Protein AF-0000000084973517 (afdb_homodimer)

Radius of gyration: 19.26 Å; Cα contacts (8 Å, |Δi|>4): 643; chains: 2; bounding box: 40×65×41 Å

Structure (mmCIF, N/CA/C/O backbone):
data_AF-0000000084973517-model_v1
#
loop_
_entity.id
_entity.type
_entity.pdbx_description
1 polymer 'PhnB-like domain-containing protein'
#
loop_
_atom_site.group_PDB
_atom_site.id
_atom_site.type_symbol
_atom_site.label_atom_id
_atom_site.label_alt_id
_atom_site.label_comp_id
_atom_site.label_asym_id
_atom_site.label_entity_id
_atom_site.label_seq_id
_atom_site.pdbx_PDB_ins_code
_atom_site.Cartn_x
_atom_site.Cartn_y
_atom_site.Cartn_z
_atom_site.occupancy
_atom_site.B_iso_or_equiv
_atom_site.auth_seq_id
_atom_site.auth_comp_id
_atom_site.auth_asym_id
_atom_site.auth_atom_id
_atom_site.pdbx_PDB_model_num
ATOM 1 N N . MET A 1 1 ? 6.074 1.306 -19.344 1 74.81 1 MET A N 1
ATOM 2 C CA . MET A 1 1 ? 6.242 1.526 -17.922 1 74.81 1 MET A CA 1
ATOM 3 C C . MET A 1 1 ? 5.152 0.817 -17.125 1 74.81 1 MET A C 1
ATOM 5 O O . MET A 1 1 ? 4.082 0.52 -17.656 1 74.81 1 MET A O 1
ATOM 9 N N . GLY A 1 2 ? 5.562 0.246 -15.883 1 88.5 2 GLY A N 1
ATOM 10 C CA . GLY A 1 2 ? 4.746 -0.709 -15.156 1 88.5 2 GLY A CA 1
ATOM 11 C C . GLY A 1 2 ? 3.686 -0.051 -14.289 1 88.5 2 GLY A C 1
ATOM 12 O O . GLY A 1 2 ? 3.543 1.174 -14.297 1 88.5 2 GLY A O 1
ATOM 13 N N . ASN A 1 3 ? 2.773 -0.764 -13.836 1 91.12 3 ASN A N 1
ATOM 14 C CA . ASN A 1 3 ? 1.715 -0.363 -12.914 1 91.12 3 ASN A CA 1
ATOM 15 C C . ASN A 1 3 ? 1.995 -0.843 -11.492 1 91.12 3 ASN A C 1
ATOM 17 O O . ASN A 1 3 ? 2.535 -1.933 -11.297 1 91.12 3 ASN A O 1
ATOM 21 N N . MET A 1 4 ? 1.607 0.058 -10.578 1 94.5 4 MET A N 1
ATOM 22 C CA . MET A 1 4 ? 1.814 -0.244 -9.164 1 94.5 4 MET A CA 1
ATOM 23 C C . MET A 1 4 ? 0.489 -0.251 -8.406 1 94.5 4 MET A C 1
ATOM 25 O O . MET A 1 4 ? -0.341 0.641 -8.594 1 94.5 4 MET A O 1
ATOM 29 N N . TYR A 1 5 ? 0.319 -1.248 -7.57 1 94.94 5 TYR A N 1
ATOM 30 C CA . TYR A 1 5 ? -0.911 -1.307 -6.789 1 94.94 5 TYR A CA 1
ATOM 31 C C . TYR A 1 5 ? -0.71 -2.119 -5.516 1 94.94 5 TYR A C 1
ATOM 33 O O . TYR A 1 5 ? 0.205 -2.941 -5.434 1 94.94 5 TYR A O 1
ATOM 41 N N . PRO A 1 6 ? -1.498 -1.866 -4.535 1 97.5 6 PRO A N 1
ATOM 42 C CA . PRO A 1 6 ? -1.353 -2.607 -3.277 1 97.5 6 PRO A CA 1
ATOM 43 C C . PRO A 1 6 ? -1.859 -4.043 -3.379 1 97.5 6 PRO A C 1
ATOM 45 O O . PRO A 1 6 ? -2.82 -4.312 -4.102 1 97.5 6 PRO A O 1
ATOM 48 N N . TYR A 1 7 ? -1.199 -4.852 -2.676 1 97.75 7 TYR A N 1
ATOM 49 C CA . TYR A 1 7 ? -1.594 -6.242 -2.49 1 97.75 7 TYR A CA 1
ATOM 50 C C . TYR A 1 7 ? -1.859 -6.539 -1.019 1 97.75 7 TYR A C 1
ATOM 52 O O . TYR A 1 7 ? -0.948 -6.473 -0.191 1 97.75 7 TYR A O 1
ATOM 60 N N . PHE A 1 8 ? -3.107 -6.887 -0.742 1 97.94 8 PHE A N 1
ATOM 61 C CA . PHE A 1 8 ? -3.525 -7.129 0.634 1 97.94 8 PHE A CA 1
ATOM 62 C C . PHE A 1 8 ? -3.562 -8.617 0.935 1 97.94 8 PHE A C 1
ATOM 64 O O . PHE A 1 8 ? -4.133 -9.398 0.168 1 97.94 8 PHE A O 1
ATOM 71 N N . VAL A 1 9 ? -2.973 -8.977 2.008 1 96.44 9 VAL A N 1
ATOM 72 C CA . VAL A 1 9 ? -3.098 -10.352 2.494 1 96.44 9 VAL A CA 1
ATOM 73 C C . VAL A 1 9 ? -3.918 -10.367 3.781 1 96.44 9 VAL A C 1
ATOM 75 O O . VAL A 1 9 ? -3.578 -9.688 4.75 1 96.44 9 VAL A O 1
ATOM 78 N N . LEU A 1 10 ? -4.973 -11.086 3.756 1 94.88 10 LEU A N 1
ATOM 79 C CA . LEU A 1 10 ? -5.855 -11.18 4.914 1 94.88 10 LEU A CA 1
ATOM 80 C C . LEU A 1 10 ? -5.902 -12.602 5.449 1 94.88 10 LEU A C 1
ATOM 82 O O . LEU A 1 10 ? -5.363 -13.523 4.832 1 94.88 10 LEU A O 1
ATOM 86 N N . ASN A 1 11 ? -6.43 -12.75 6.637 1 91.38 11 ASN A N 1
ATOM 87 C CA . ASN A 1 11 ? -6.539 -14.047 7.297 1 91.38 11 ASN A CA 1
ATOM 88 C C . ASN A 1 11 ? -7.953 -14.602 7.203 1 91.38 11 ASN A C 1
ATOM 90 O O . ASN A 1 11 ? -8.641 -14.734 8.219 1 91.38 11 ASN A O 1
ATOM 94 N N . GLY A 1 12 ? -8.359 -14.938 5.934 1 91.5 12 GLY A N 1
ATOM 95 C CA . GLY A 1 12 ? -9.641 -15.586 5.727 1 91.5 12 GLY A CA 1
ATOM 96 C C . GLY A 1 12 ? -10.781 -14.609 5.504 1 91.5 12 GLY A C 1
ATOM 97 O O . GLY A 1 12 ? -11.938 -15.016 5.371 1 91.5 12 GLY A O 1
ATOM 98 N N . ARG A 1 13 ? -10.531 -13.336 5.422 1 93.94 13 ARG A N 1
ATOM 99 C CA . ARG A 1 13 ? -11.586 -12.336 5.281 1 93.94 13 ARG A CA 1
ATOM 100 C C . ARG A 1 13 ? -11.406 -11.531 3.998 1 93.94 13 ARG A C 1
ATOM 102 O O . ARG A 1 13 ? -11.93 -10.414 3.881 1 93.94 13 ARG A O 1
ATOM 109 N N . ALA A 1 14 ? -10.609 -12.023 3.055 1 97.12 14 ALA A N 1
ATOM 110 C CA . ALA A 1 14 ? -10.32 -11.289 1.823 1 97.12 14 ALA A CA 1
ATOM 111 C C . ALA A 1 14 ? -11.602 -11.031 1.028 1 97.12 14 ALA A C 1
ATOM 113 O O . ALA A 1 14 ? -11.781 -9.945 0.472 1 97.12 14 ALA A O 1
ATOM 114 N N . LYS A 1 15 ? -12.445 -11.992 0.967 1 96.75 15 LYS A N 1
ATOM 115 C CA . LYS A 1 15 ? -13.695 -11.82 0.233 1 96.75 15 LYS A CA 1
ATOM 116 C C . LYS A 1 15 ? -14.516 -10.672 0.811 1 96.75 15 LYS A C 1
ATOM 118 O O . LYS A 1 15 ? -15.055 -9.852 0.066 1 96.75 15 LYS A O 1
ATOM 123 N N . GLU A 1 16 ? -14.656 -10.648 2.104 1 97.44 16 GLU A N 1
ATOM 124 C CA . GLU A 1 16 ? -15.367 -9.578 2.783 1 97.44 16 GLU A CA 1
ATOM 125 C C . GLU A 1 16 ? -14.75 -8.219 2.463 1 97.44 16 GLU A C 1
ATOM 127 O O . GLU 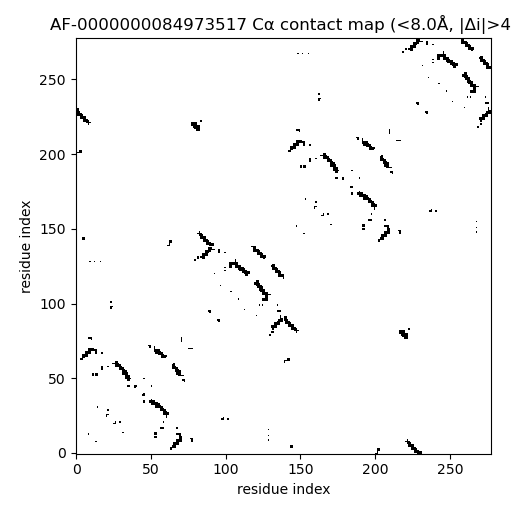A 1 16 ? -15.469 -7.25 2.193 1 97.44 16 GLU A O 1
ATOM 132 N N . ALA A 1 17 ? -13.469 -8.141 2.473 1 98.06 17 ALA A N 1
ATOM 133 C CA . ALA A 1 17 ? -12.758 -6.898 2.176 1 98.06 17 ALA A CA 1
ATOM 134 C C . ALA A 1 17 ? -13.016 -6.449 0.738 1 98.06 17 ALA A C 1
ATOM 136 O O . ALA A 1 17 ? -13.289 -5.273 0.487 1 98.06 17 ALA A O 1
ATOM 137 N N . VAL A 1 18 ? -12.914 -7.383 -0.157 1 98.31 18 VAL A N 1
ATOM 138 C CA . VAL A 1 18 ? -13.109 -7.098 -1.574 1 98.31 18 VAL A CA 1
ATOM 139 C C . VAL A 1 18 ? -14.492 -6.488 -1.789 1 98.31 18 VAL A C 1
ATOM 141 O O . VAL A 1 18 ? -14.641 -5.484 -2.492 1 98.31 18 VAL A O 1
ATOM 144 N N . VAL A 1 19 ? -15.461 -7.051 -1.176 1 97.75 19 VAL A N 1
ATOM 145 C CA . VAL A 1 19 ? -16.828 -6.578 -1.331 1 97.75 19 VAL A CA 1
ATOM 146 C C . VAL A 1 19 ? -16.953 -5.152 -0.793 1 97.75 19 VAL A C 1
ATOM 148 O O . VAL A 1 19 ? -17.5 -4.273 -1.467 1 97.75 19 VAL A O 1
ATOM 151 N N . LEU A 1 20 ? -16.438 -4.973 0.319 1 98.38 20 LEU A N 1
ATOM 152 C CA . LEU A 1 20 ? -16.5 -3.65 0.934 1 98.38 20 LEU A CA 1
ATOM 153 C C . LEU A 1 20 ? -15.789 -2.611 0.079 1 98.38 20 LEU A C 1
ATOM 155 O O . LEU A 1 20 ? -16.344 -1.554 -0.22 1 98.38 20 LEU A O 1
ATOM 159 N N . TYR A 1 21 ? -14.539 -2.893 -0.291 1 98.31 21 TYR A N 1
ATOM 160 C CA . TYR A 1 21 ? -13.742 -1.921 -1.03 1 98.31 21 TYR A CA 1
ATOM 161 C C . TYR A 1 21 ? -14.336 -1.663 -2.408 1 98.31 21 TYR A C 1
ATOM 163 O O . TYR A 1 21 ? -14.297 -0.537 -2.91 1 98.31 21 TYR A O 1
ATOM 171 N N . ALA A 1 22 ? -14.867 -2.695 -3.025 1 98.06 22 ALA A N 1
ATOM 172 C CA . ALA A 1 22 ? -15.5 -2.523 -4.332 1 98.06 22 ALA A CA 1
ATOM 173 C C . ALA A 1 22 ? -16.641 -1.522 -4.254 1 98.06 22 ALA A C 1
ATOM 175 O O . ALA A 1 22 ? -16.812 -0.697 -5.156 1 98.06 22 ALA A O 1
ATOM 176 N N . GLU A 1 23 ? -17.375 -1.641 -3.236 1 97.56 23 GLU A N 1
ATOM 177 C CA . GLU A 1 23 ? -18.484 -0.724 -3.033 1 97.56 23 GLU A CA 1
ATOM 178 C C . GLU A 1 23 ? -18 0.688 -2.73 1 97.56 23 GLU A C 1
ATOM 180 O O . GLU A 1 23 ? -18.453 1.655 -3.346 1 97.56 23 GLU A O 1
ATOM 185 N N . LEU A 1 24 ? -17.109 0.813 -1.84 1 97.75 24 LEU A N 1
ATOM 186 C CA . LEU A 1 24 ? -16.672 2.117 -1.356 1 97.75 24 LEU A CA 1
ATOM 187 C C . LEU A 1 24 ? -15.938 2.883 -2.449 1 97.75 24 LEU A C 1
ATOM 189 O O . LEU A 1 24 ? -16.078 4.105 -2.559 1 97.75 24 LEU A O 1
ATOM 193 N N . PHE A 1 25 ? -15.156 2.18 -3.232 1 97.19 25 PHE A N 1
ATOM 194 C CA . PHE A 1 25 ? -14.281 2.867 -4.176 1 97.19 25 PHE A CA 1
ATOM 195 C C . PHE A 1 25 ? -14.82 2.746 -5.598 1 97.19 25 PHE A C 1
ATOM 197 O O . PHE A 1 25 ? -14.086 2.988 -6.562 1 97.19 25 PHE A O 1
ATOM 204 N N . ASN A 1 26 ? -16.062 2.352 -5.684 1 95.12 26 ASN A N 1
ATOM 205 C CA . ASN A 1 26 ? -16.781 2.303 -6.957 1 95.12 26 ASN A CA 1
ATOM 206 C C . ASN A 1 26 ? -16 1.494 -7.996 1 95.12 26 ASN A C 1
ATOM 208 O O . ASN A 1 26 ? -15.672 2.006 -9.07 1 95.12 26 ASN A O 1
ATOM 212 N N . ALA A 1 27 ? -15.867 0.229 -7.734 1 96.56 27 ALA A N 1
ATOM 213 C CA . ALA A 1 27 ? -15.117 -0.697 -8.578 1 96.56 27 ALA A CA 1
ATOM 214 C C . ALA A 1 27 ? -15.742 -0.808 -9.961 1 96.56 27 ALA A C 1
ATOM 216 O O . ALA A 1 27 ? -16.969 -0.84 -10.094 1 96.56 27 ALA A O 1
ATOM 217 N N . LYS A 1 28 ? -14.898 -0.892 -10.984 1 97.19 28 LYS A N 1
ATOM 218 C CA . LYS A 1 28 ? -15.352 -1.152 -12.344 1 97.19 28 LYS A CA 1
ATOM 219 C C . LYS A 1 28 ? -15.602 -2.643 -12.57 1 97.19 28 LYS A C 1
ATOM 221 O O . LYS A 1 28 ? -16.5 -3.023 -13.32 1 97.19 28 LYS A O 1
ATOM 226 N N . SER A 1 29 ? -14.758 -3.389 -11.977 1 97.81 29 SER A N 1
ATOM 227 C CA . SER A 1 29 ? -14.875 -4.84 -12.055 1 97.81 29 SER A CA 1
ATOM 228 C C . SER A 1 29 ? -14.172 -5.516 -10.891 1 97.81 29 SER A C 1
ATOM 230 O O . SER A 1 29 ? -13.297 -4.922 -10.258 1 97.81 29 SER A O 1
ATOM 232 N N . VAL A 1 30 ? -14.617 -6.727 -10.586 1 98.06 30 VAL A N 1
ATOM 233 C CA . VAL A 1 30 ? -14.047 -7.539 -9.516 1 98.06 30 VAL A CA 1
ATOM 234 C C . VAL A 1 30 ? -13.859 -8.977 -10 1 98.06 30 VAL A C 1
ATOM 236 O O . VAL A 1 30 ? -14.742 -9.539 -10.648 1 98.06 30 VAL A O 1
ATOM 239 N N . THR A 1 31 ? -12.719 -9.508 -9.742 1 97.38 31 THR A N 1
ATOM 240 C CA . THR A 1 31 ? -12.453 -10.922 -9.984 1 97.38 31 THR A CA 1
ATOM 241 C C . THR A 1 31 ? -11.938 -11.602 -8.719 1 97.38 31 THR A C 1
ATOM 243 O O . THR A 1 31 ? -11.07 -11.055 -8.023 1 97.38 31 THR A O 1
ATOM 246 N N . ILE A 1 32 ? -12.469 -12.781 -8.445 1 96.62 32 ILE A N 1
ATOM 247 C CA . ILE A 1 32 ? -12.055 -13.539 -7.273 1 96.62 32 ILE A CA 1
ATOM 248 C C . ILE A 1 32 ? -11.773 -14.992 -7.668 1 96.62 32 ILE A C 1
ATOM 250 O O . ILE A 1 32 ? -12.594 -15.625 -8.336 1 96.62 32 ILE A O 1
ATOM 254 N N . SER A 1 33 ? -10.68 -15.461 -7.27 1 95.19 33 SER A N 1
ATOM 255 C CA . SER A 1 33 ? -10.32 -16.859 -7.398 1 95.19 33 SER A CA 1
ATOM 256 C C . SER A 1 33 ? -10.047 -17.5 -6.035 1 95.19 33 SER A C 1
ATOM 258 O O . SER A 1 33 ? -9.297 -16.938 -5.23 1 95.19 33 SER A O 1
ATOM 260 N N . THR A 1 34 ? -10.641 -18.641 -5.836 1 94.75 34 THR A N 1
ATOM 261 C CA . THR A 1 34 ? -10.453 -19.344 -4.566 1 94.75 34 THR A CA 1
ATOM 262 C C . THR A 1 34 ? -9.57 -20.578 -4.75 1 94.75 34 THR A C 1
ATOM 264 O O . THR A 1 34 ? -9.359 -21.031 -5.875 1 94.75 34 THR A O 1
ATOM 267 N N . PHE A 1 35 ? -9.102 -21.062 -3.639 1 90.56 35 PHE A N 1
ATOM 268 C CA . PHE A 1 35 ? -8.258 -22.25 -3.672 1 90.56 35 PHE A CA 1
ATOM 269 C C . PHE A 1 35 ? -9.047 -23.453 -4.164 1 90.56 35 PHE A C 1
ATOM 271 O O . PHE A 1 35 ? -8.484 -24.359 -4.793 1 90.56 35 PHE A O 1
ATOM 278 N N . GLY A 1 36 ? -10.25 -23.484 -3.838 1 88.44 36 GLY A N 1
ATOM 279 C CA . GLY A 1 36 ? -11.102 -24.594 -4.246 1 88.44 36 GLY A CA 1
ATOM 280 C C . GLY A 1 36 ? -11.297 -24.672 -5.746 1 88.44 36 GLY A C 1
ATOM 281 O O . GLY A 1 36 ? -11.703 -25.719 -6.273 1 88.44 36 GLY A O 1
ATOM 282 N N . GLU A 1 37 ? -11.062 -23.562 -6.406 1 89 37 GLU A N 1
ATOM 283 C CA . GLU A 1 37 ? -11.242 -23.5 -7.855 1 89 37 GLU A CA 1
ATOM 284 C C . GLU A 1 37 ? -10.016 -24.031 -8.586 1 89 37 GLU A C 1
ATOM 286 O O . GLU A 1 37 ? -10.039 -24.219 -9.805 1 89 37 GLU A O 1
ATOM 291 N N . LEU A 1 38 ? -8.914 -24.219 -7.867 1 80 38 LEU A N 1
ATOM 292 C CA . LEU A 1 38 ? -7.723 -24.828 -8.461 1 80 38 LEU A CA 1
ATOM 293 C C . LEU A 1 38 ? -7.973 -26.281 -8.82 1 80 38 LEU A C 1
ATOM 295 O O . LEU A 1 38 ? -8.758 -26.969 -8.164 1 80 38 LEU A O 1
ATOM 299 N N . PRO A 1 39 ? -7.371 -26.625 -10 1 79 39 PRO A N 1
ATOM 300 C CA . PRO A 1 39 ? -7.504 -28.047 -10.328 1 79 39 PRO A CA 1
ATOM 301 C C . PRO A 1 39 ? -7.016 -28.969 -9.203 1 79 39 PRO A C 1
ATOM 303 O O . PRO A 1 39 ? -5.977 -28.703 -8.594 1 79 39 PRO A O 1
ATOM 306 N N . PRO A 1 40 ? -7.973 -29.906 -8.922 1 75.25 40 PRO A N 1
ATOM 307 C CA . PRO A 1 40 ? -7.598 -30.797 -7.828 1 75.25 40 PRO A CA 1
ATOM 308 C C . PRO A 1 40 ? -6.301 -31.562 -8.109 1 75.25 40 PRO A C 1
ATOM 310 O O . PRO A 1 40 ? -6.031 -31.922 -9.258 1 75.25 40 PRO A O 1
ATOM 313 N N . ASN A 1 41 ? -5.375 -31.359 -7.195 1 75.75 41 ASN A N 1
ATOM 314 C CA . ASN A 1 41 ? -4.18 -32.219 -7.199 1 75.75 41 ASN A CA 1
ATOM 315 C C . ASN A 1 41 ? -4.27 -33.312 -6.156 1 75.75 41 ASN A C 1
ATOM 317 O O . ASN A 1 41 ? -4.25 -33.031 -4.957 1 75.75 41 ASN A O 1
ATOM 321 N N . PRO A 1 42 ? -4.43 -34.562 -6.637 1 78.62 42 PRO A N 1
ATOM 322 C CA . PRO A 1 42 ? -4.582 -35.688 -5.699 1 78.62 42 PRO A CA 1
ATOM 323 C C . PRO A 1 42 ? -3.461 -35.75 -4.664 1 78.62 42 PRO A C 1
ATOM 325 O O . PRO A 1 42 ? -3.68 -36.188 -3.537 1 78.62 42 PRO A O 1
ATOM 328 N N . GLU A 1 43 ? -2.328 -35.281 -5.02 1 79.69 43 GLU A N 1
ATOM 329 C CA . GLU A 1 43 ? -1.188 -35.344 -4.109 1 79.69 43 GLU A CA 1
ATOM 330 C C . GLU A 1 43 ? -1.251 -34.25 -3.064 1 79.69 43 GLU A C 1
ATOM 332 O O . GLU A 1 43 ? -0.652 -34.344 -1.993 1 79.69 43 GLU A O 1
ATOM 337 N N . HIS A 1 44 ? -1.958 -33.25 -3.406 1 77.19 44 HIS A N 1
ATOM 338 C CA . HIS A 1 44 ? -2.084 -32.125 -2.484 1 77.19 44 HIS A CA 1
ATOM 339 C C . HIS A 1 44 ? -3.531 -31.656 -2.381 1 77.19 44 HIS A C 1
ATOM 341 O O . HIS A 1 44 ? -3.877 -30.594 -2.883 1 77.19 44 HIS A O 1
ATOM 347 N N . PRO A 1 45 ? -4.242 -32.531 -1.622 1 81.31 45 PRO A N 1
ATOM 348 C CA . PRO A 1 45 ? -5.648 -32.125 -1.5 1 81.31 45 PRO A CA 1
ATOM 349 C C . PRO A 1 45 ? -5.84 -30.844 -0.705 1 81.31 45 PRO A C 1
ATOM 351 O O . PRO A 1 45 ? -5.113 -30.594 0.261 1 81.31 45 PRO A O 1
ATOM 354 N N . ILE A 1 46 ? -6.625 -29.984 -1.24 1 83.44 46 ILE A N 1
ATOM 355 C CA . ILE A 1 46 ? -6.957 -28.75 -0.549 1 83.44 46 ILE A CA 1
ATOM 356 C C . ILE A 1 46 ? -7.941 -29.047 0.584 1 83.44 46 ILE A C 1
ATOM 358 O O . ILE A 1 46 ? -9.023 -29.578 0.354 1 83.44 46 ILE A O 1
ATOM 362 N N . PRO A 1 47 ? -7.535 -28.75 1.712 1 85.94 47 PRO A N 1
ATOM 363 C CA . PRO A 1 47 ? -8.461 -28.938 2.834 1 85.94 47 PRO A CA 1
ATOM 364 C C . PRO A 1 47 ? -9.773 -28.188 2.652 1 85.94 47 PRO A C 1
ATOM 366 O O . PRO A 1 47 ? -9.789 -27.094 2.098 1 85.94 47 PRO A O 1
ATOM 369 N N . PRO A 1 48 ? -10.852 -28.844 3.113 1 84.44 48 PRO A N 1
ATOM 370 C CA . PRO A 1 48 ? -12.172 -28.234 2.947 1 84.44 48 PRO A CA 1
ATOM 371 C C . PRO A 1 48 ? -12.227 -26.797 3.479 1 84.44 48 PRO A C 1
ATOM 373 O O . PRO A 1 48 ? -12.891 -25.953 2.887 1 84.44 48 PRO A O 1
ATOM 376 N N . GLU A 1 49 ? -11.562 -26.531 4.535 1 85.94 49 GLU A N 1
ATOM 377 C CA . GLU A 1 49 ? -11.602 -25.219 5.152 1 85.94 49 GLU A CA 1
ATOM 378 C C . GLU A 1 49 ? -10.875 -24.172 4.293 1 85.94 49 GLU A C 1
ATOM 380 O O . GLU A 1 49 ? -11.07 -22.969 4.469 1 85.94 49 GLU A O 1
ATOM 385 N N . ALA A 1 50 ? -10.102 -24.656 3.371 1 88.44 50 ALA A N 1
ATOM 386 C CA . ALA A 1 50 ? -9.289 -23.75 2.551 1 88.44 50 ALA A CA 1
ATOM 387 C C . ALA A 1 50 ? -9.969 -23.484 1.211 1 88.44 50 ALA A C 1
ATOM 389 O O . ALA A 1 50 ? -9.586 -22.547 0.498 1 88.44 50 ALA A O 1
ATOM 390 N N . LYS A 1 51 ? -10.922 -24.203 0.953 1 89.94 51 LYS A N 1
ATOM 391 C CA . LYS A 1 51 ? -11.508 -24.172 -0.382 1 89.94 51 LYS A CA 1
ATOM 392 C C . LYS A 1 51 ? -12.094 -22.797 -0.69 1 89.94 51 LYS A C 1
ATOM 394 O O . LYS A 1 51 ? -11.984 -22.312 -1.815 1 89.94 51 LYS A O 1
ATOM 399 N N . ASP A 1 52 ? -12.609 -22.156 0.35 1 92.56 52 ASP A N 1
ATOM 400 C CA . ASP A 1 52 ? -13.32 -20.906 0.117 1 92.56 52 ASP A CA 1
ATOM 401 C C . ASP A 1 52 ? -12.391 -19.703 0.31 1 92.56 52 ASP A C 1
ATOM 403 O O . ASP A 1 52 ? -12.789 -18.562 0.067 1 92.56 52 ASP A O 1
ATOM 407 N N . LEU A 1 53 ? -11.18 -20.031 0.702 1 94.25 53 LEU A N 1
ATOM 408 C CA . LEU A 1 53 ? -10.219 -18.953 0.896 1 94.25 53 LEU A CA 1
ATOM 409 C C . LEU A 1 53 ? -9.773 -18.375 -0.442 1 94.25 53 LEU A C 1
ATOM 411 O O . LEU A 1 53 ? -9.664 -19.094 -1.434 1 94.25 53 LEU A O 1
ATOM 415 N N . VAL A 1 54 ? -9.562 -17.078 -0.433 1 96.31 54 VAL A N 1
ATOM 416 C CA . VAL A 1 54 ? -9.203 -16.359 -1.648 1 96.31 54 VAL A CA 1
ATOM 417 C C . VAL A 1 54 ? -7.734 -16.625 -1.985 1 96.31 54 VAL A C 1
ATOM 419 O O . VAL A 1 54 ? -6.84 -16.281 -1.209 1 96.31 54 VAL A O 1
ATOM 422 N N . MET A 1 55 ? -7.527 -17.25 -3.104 1 94.25 55 MET A N 1
ATOM 423 C CA . MET A 1 55 ? -6.176 -17.406 -3.631 1 94.25 55 MET A CA 1
ATOM 424 C C . MET A 1 55 ? -5.656 -16.078 -4.195 1 94.25 55 MET A C 1
ATOM 426 O O . MET A 1 55 ? -4.527 -15.68 -3.904 1 94.25 55 MET A O 1
ATOM 430 N N . ASN A 1 56 ? -6.516 -15.445 -4.945 1 96.31 56 ASN A N 1
ATOM 431 C CA . ASN A 1 56 ? -6.242 -14.133 -5.52 1 96.31 56 ASN A CA 1
ATOM 432 C C . ASN A 1 56 ? -7.531 -13.391 -5.859 1 96.31 56 ASN A C 1
ATOM 434 O O . ASN A 1 56 ? -8.492 -13.992 -6.336 1 96.31 56 ASN A O 1
ATOM 438 N N . ALA A 1 57 ? -7.539 -12.148 -5.621 1 97.94 57 ALA A N 1
ATOM 439 C CA . ALA A 1 57 ? -8.648 -11.289 -6.02 1 97.94 57 ALA A CA 1
ATOM 440 C C . ALA A 1 57 ? -8.141 -9.938 -6.523 1 97.94 57 ALA A C 1
ATOM 442 O O . ALA A 1 57 ? -7.078 -9.469 -6.109 1 97.94 57 ALA A O 1
ATOM 443 N N . GLN A 1 58 ? -8.945 -9.391 -7.402 1 97.62 58 GLN A N 1
ATOM 444 C CA . GLN A 1 58 ? -8.562 -8.117 -8 1 97.62 58 GLN A CA 1
ATOM 445 C C . GLN A 1 58 ? -9.773 -7.191 -8.148 1 97.62 58 GLN A C 1
ATOM 447 O O . GLN A 1 58 ? -10.844 -7.629 -8.57 1 97.62 58 GLN A O 1
ATOM 452 N N . ILE A 1 59 ? -9.594 -6.004 -7.719 1 97.88 59 ILE A N 1
ATOM 453 C CA . ILE A 1 59 ? -10.555 -4.93 -7.957 1 97.88 59 ILE A CA 1
ATOM 454 C C . ILE A 1 59 ? -9.984 -3.936 -8.961 1 97.88 59 ILE A C 1
ATOM 456 O O . ILE A 1 59 ? -8.906 -3.381 -8.75 1 97.88 59 ILE A O 1
ATOM 460 N N . GLU A 1 60 ? -10.68 -3.725 -10.016 1 96.5 60 GLU A N 1
ATOM 461 C CA . GLU A 1 60 ? -10.32 -2.674 -10.961 1 96.5 60 GLU A CA 1
ATOM 462 C C . GLU A 1 60 ? -11.078 -1.382 -10.664 1 96.5 60 GLU A C 1
ATOM 464 O O . GLU A 1 60 ? -12.297 -1.392 -10.516 1 96.5 60 GLU A O 1
ATOM 469 N N . LEU A 1 61 ? -10.289 -0.358 -10.547 1 94.19 61 LEU A N 1
ATOM 470 C CA . LEU A 1 61 ? -10.859 0.965 -10.312 1 94.19 61 LEU A CA 1
ATOM 471 C C . LEU A 1 61 ? -10.742 1.833 -11.562 1 94.19 61 LEU A C 1
ATOM 473 O O . LEU A 1 61 ? -10.219 1.388 -12.586 1 94.19 61 LEU A O 1
ATOM 477 N N . GLU A 1 62 ? -11.406 3.014 -11.461 1 87.38 62 GLU A N 1
ATOM 478 C CA . GLU A 1 62 ? -11.258 3.926 -12.594 1 87.38 62 GLU A CA 1
ATOM 479 C C . GLU A 1 62 ? -9.781 4.188 -12.898 1 87.38 62 GLU A C 1
ATOM 481 O O . GLU A 1 62 ? -9.359 4.129 -14.055 1 87.38 62 GLU A O 1
ATOM 486 N N . GLU A 1 63 ? -9.133 4.52 -11.852 1 83.69 63 GLU A N 1
ATOM 487 C CA . GLU A 1 63 ? -7.68 4.66 -11.945 1 83.69 63 GLU A CA 1
ATOM 488 C C . GLU A 1 63 ? -6.977 3.771 -10.922 1 83.69 63 GLU A C 1
ATOM 490 O O . GLU A 1 63 ? -7.035 4.031 -9.719 1 83.69 63 GLU A O 1
ATOM 495 N N . GLY A 1 64 ? -6.461 2.662 -11.469 1 88.12 64 GLY A N 1
ATOM 496 C CA . GLY A 1 64 ? -5.691 1.804 -10.578 1 88.12 64 GLY A CA 1
ATOM 497 C C . GLY A 1 64 ? -6.371 0.477 -10.297 1 88.12 64 GLY A C 1
ATOM 498 O O . GLY A 1 64 ? -7.359 0.131 -10.945 1 88.12 64 GLY A O 1
ATOM 499 N N . GLN A 1 65 ? -5.758 -0.253 -9.297 1 94.44 65 GLN A N 1
ATOM 500 C CA . GLN A 1 65 ? -6.219 -1.59 -8.945 1 94.44 65 GLN A CA 1
ATOM 501 C C . GLN A 1 65 ? -5.824 -1.943 -7.512 1 94.44 65 GLN A C 1
ATOM 503 O O . GLN A 1 65 ? -4.934 -1.313 -6.934 1 94.44 65 GLN A O 1
ATOM 508 N N . MET A 1 66 ? -6.57 -2.881 -6.953 1 97.56 66 MET A N 1
ATOM 509 C CA . MET A 1 66 ? -6.238 -3.531 -5.688 1 97.56 66 MET A CA 1
ATOM 510 C C . MET A 1 66 ? -6.238 -5.047 -5.84 1 97.56 66 MET A C 1
ATOM 512 O O . MET A 1 66 ? -7.09 -5.609 -6.531 1 97.56 66 MET A O 1
ATOM 516 N N . MET A 1 67 ? -5.312 -5.66 -5.145 1 98.06 67 MET A N 1
ATOM 517 C CA . MET A 1 67 ? -5.281 -7.121 -5.18 1 98.06 67 MET A CA 1
ATOM 518 C C . MET A 1 67 ? -5.27 -7.695 -3.766 1 98.06 67 MET A C 1
ATOM 520 O O . MET A 1 67 ? -4.832 -7.031 -2.824 1 98.06 67 MET A O 1
ATOM 524 N N . PHE A 1 68 ? -5.766 -8.922 -3.68 1 98.12 68 PHE A N 1
ATOM 525 C CA . PHE A 1 68 ? -5.988 -9.523 -2.367 1 98.12 68 PHE A CA 1
ATOM 526 C C . PHE A 1 68 ? -5.688 -11.016 -2.393 1 98.12 68 PHE A C 1
ATOM 528 O O . PHE A 1 68 ? -5.852 -11.672 -3.426 1 98.12 68 PHE A O 1
ATOM 535 N N . SER A 1 69 ? -5.402 -11.508 -1.229 1 96.75 69 SER A N 1
ATOM 536 C CA . SER A 1 69 ? -5.41 -12.945 -1 1 96.75 69 SER A CA 1
ATOM 537 C C . SER A 1 69 ? -5.613 -13.273 0.476 1 96.75 69 SER A C 1
ATOM 539 O O . SER A 1 69 ? -5.582 -12.375 1.323 1 96.75 69 SER A O 1
ATOM 541 N N . ASP A 1 70 ? -5.902 -14.531 0.728 1 95.75 70 ASP A N 1
ATOM 542 C CA . ASP A 1 70 ? -5.949 -15.062 2.086 1 95.75 70 ASP A CA 1
ATOM 543 C C . ASP A 1 70 ? -4.723 -15.922 2.381 1 95.75 70 ASP A C 1
ATOM 545 O O . ASP A 1 70 ? -4.199 -16.594 1.49 1 95.75 70 ASP A O 1
ATOM 549 N N . THR A 1 71 ? -4.352 -15.898 3.605 1 92.44 71 THR A N 1
ATOM 550 C CA . THR A 1 71 ? -3.346 -16.859 4.039 1 92.44 71 THR A CA 1
ATOM 551 C C . THR A 1 71 ? -3.904 -18.281 4.012 1 92.44 71 THR A C 1
ATOM 553 O O . THR A 1 71 ? -5.062 -18.5 4.363 1 92.44 71 THR A O 1
ATOM 556 N N . TYR A 1 72 ? -3.039 -19.078 3.477 1 86.88 72 TYR A N 1
ATOM 557 C CA . TYR A 1 72 ? -3.426 -20.484 3.477 1 86.88 72 TYR A CA 1
ATOM 558 C C . TYR A 1 72 ? -3.371 -21.062 4.887 1 86.88 72 TYR A C 1
ATOM 560 O O . TYR A 1 72 ? -2.48 -20.734 5.668 1 86.88 72 TYR A O 1
ATOM 568 N N . PRO A 1 73 ? -4.332 -21.984 5.172 1 83.12 73 PRO A N 1
ATOM 569 C CA . PRO A 1 73 ? -4.285 -22.594 6.5 1 83.12 73 PRO A CA 1
ATOM 570 C C . PRO A 1 73 ? -2.943 -23.266 6.801 1 83.12 73 PRO A C 1
ATOM 572 O O . PRO A 1 73 ? -2.385 -23.953 5.945 1 83.12 73 PRO A O 1
ATOM 575 N N . GLY A 1 74 ? -2.393 -23 8.016 1 81.38 74 GLY A N 1
ATOM 576 C CA . GLY A 1 74 ? -1.117 -23.594 8.391 1 81.38 74 GLY A CA 1
ATOM 577 C C . GLY A 1 74 ? 0.069 -22.703 8.062 1 81.38 74 GLY A C 1
ATOM 578 O O . GLY A 1 74 ? 1.182 -22.938 8.539 1 81.38 74 GLY A O 1
ATOM 579 N N . SER A 1 75 ? -0.122 -21.75 7.215 1 81.88 75 SER A N 1
ATOM 580 C CA . SER A 1 75 ? 0.931 -20.781 6.926 1 81.88 75 SER A CA 1
ATOM 581 C C . SER A 1 75 ? 1.033 -19.734 8.023 1 81.88 75 SER A C 1
ATOM 583 O O . SER A 1 75 ? 0.072 -19.5 8.758 1 81.88 75 SER A O 1
ATOM 585 N N . PRO A 1 76 ? 2.258 -19.219 8.133 1 80.25 76 PRO A N 1
ATOM 586 C CA . PRO A 1 76 ? 2.355 -18.141 9.109 1 80.25 76 PRO A CA 1
ATOM 587 C C . PRO A 1 76 ? 1.335 -17.016 8.867 1 80.25 76 PRO A C 1
ATOM 589 O O . PRO A 1 76 ? 1.036 -16.703 7.715 1 80.25 76 PRO A O 1
ATOM 592 N N . GLN A 1 77 ? 0.844 -16.609 10.047 1 82.25 77 GLN A N 1
ATOM 593 C CA . GLN A 1 77 ? -0.112 -15.516 9.953 1 82.25 77 GLN A CA 1
ATOM 594 C C . GLN A 1 77 ? 0.588 -14.203 9.594 1 82.25 77 GLN A C 1
ATOM 596 O O . GLN A 1 77 ? 1.763 -14.016 9.922 1 82.25 77 GLN A O 1
ATOM 601 N N . VAL A 1 78 ? -0.163 -13.383 8.977 1 86.81 78 VAL A N 1
ATOM 602 C CA . VAL A 1 78 ? 0.397 -12.094 8.57 1 86.81 78 VAL A CA 1
ATOM 603 C C . VAL A 1 78 ? 0.54 -11.188 9.789 1 86.81 78 VAL A C 1
ATOM 605 O O . VAL A 1 78 ? -0.29 -11.227 10.703 1 86.81 78 VAL A O 1
ATOM 608 N N . THR A 1 79 ? 1.55 -10.484 9.781 1 90.38 79 THR A N 1
ATOM 609 C CA . THR A 1 79 ? 1.734 -9.406 10.75 1 90.38 79 THR A CA 1
ATOM 610 C C . THR A 1 79 ? 1.159 -8.094 10.227 1 90.38 79 THR A C 1
ATOM 612 O O . THR A 1 79 ? 1.627 -7.57 9.211 1 90.38 79 THR A O 1
ATOM 615 N N . VAL A 1 80 ? 0.164 -7.648 10.945 1 91.81 80 VAL A N 1
ATOM 616 C CA . VAL A 1 80 ? -0.42 -6.363 10.578 1 91.81 80 VAL A CA 1
ATOM 617 C C . VAL A 1 80 ? 0.482 -5.23 11.055 1 91.81 80 VAL A C 1
ATOM 619 O O . VAL A 1 80 ? 0.87 -5.188 12.227 1 91.81 80 VAL A O 1
ATOM 622 N N . GLY A 1 81 ? 0.86 -4.387 10.109 1 91.69 81 GLY A N 1
ATOM 623 C CA . GLY A 1 81 ? 1.706 -3.256 10.461 1 91.69 81 GLY A CA 1
ATOM 624 C C . GLY A 1 81 ? 1.126 -1.925 10.023 1 91.69 81 GLY A C 1
ATOM 625 O O . GLY A 1 81 ? 0.047 -1.875 9.43 1 91.69 81 GLY A O 1
ATOM 626 N N . ASP A 1 82 ? 1.874 -0.832 10.406 1 91.25 82 ASP A N 1
ATOM 627 C CA . ASP A 1 82 ? 1.436 0.511 10.039 1 91.25 82 ASP A CA 1
ATOM 628 C C . ASP A 1 82 ? 2.521 1.249 9.258 1 91.25 82 ASP A C 1
ATOM 630 O O . ASP A 1 82 ? 2.492 2.477 9.156 1 91.25 82 ASP A O 1
ATOM 634 N N . ASN A 1 83 ? 3.418 0.448 8.703 1 95.12 83 ASN A N 1
ATOM 635 C CA . ASN A 1 83 ? 4.492 1.055 7.918 1 95.12 83 ASN A CA 1
ATOM 636 C C . ASN A 1 83 ? 4.027 1.409 6.512 1 95.12 83 ASN A C 1
ATOM 638 O O . ASN A 1 83 ? 4.68 2.186 5.812 1 95.12 83 ASN A O 1
ATOM 642 N N . ILE A 1 84 ? 2.994 0.823 6.082 1 97.38 84 ILE A N 1
ATOM 643 C CA . ILE A 1 84 ? 2.387 1.144 4.797 1 97.38 84 ILE A CA 1
ATOM 644 C C . ILE A 1 84 ? 0.896 1.418 4.984 1 97.38 84 ILE A C 1
ATOM 646 O O . ILE A 1 84 ? 0.171 0.59 5.539 1 97.38 84 ILE A O 1
ATOM 650 N N . SER A 1 85 ? 0.484 2.533 4.59 1 97.75 85 SER A N 1
ATOM 651 C CA . SER A 1 85 ? -0.93 2.879 4.492 1 97.75 85 SER A CA 1
ATOM 652 C C . SER A 1 85 ? -1.324 3.201 3.055 1 97.75 85 SER A C 1
ATOM 654 O O . SER A 1 85 ? -0.465 3.289 2.174 1 97.75 85 SER A O 1
ATOM 656 N N . ILE A 1 86 ? -2.615 3.26 2.818 1 98 86 ILE A N 1
ATOM 657 C CA . ILE A 1 86 ? -3.1 3.627 1.493 1 98 86 ILE A CA 1
ATOM 658 C C . ILE A 1 86 ? -3.676 5.043 1.527 1 98 86 ILE A C 1
ATOM 660 O O . ILE A 1 86 ? -4.566 5.336 2.328 1 98 86 ILE A O 1
ATOM 664 N N . ALA A 1 87 ? -3.139 5.848 0.718 1 97.25 87 ALA A N 1
ATOM 665 C CA . ALA A 1 87 ? -3.656 7.203 0.55 1 97.25 87 ALA A CA 1
ATOM 666 C C . ALA A 1 87 ? -4.625 7.277 -0.626 1 97.25 87 ALA A C 1
ATOM 668 O O . ALA A 1 87 ? -4.344 6.754 -1.706 1 97.25 87 ALA A O 1
ATOM 669 N N . TYR A 1 88 ? -5.723 7.855 -0.425 1 96.88 88 TYR A N 1
ATOM 670 C CA . TYR A 1 88 ? -6.723 8.102 -1.458 1 96.88 88 TYR A CA 1
ATOM 671 C C . TYR A 1 88 ? -7.074 9.586 -1.534 1 96.88 88 TYR A C 1
ATOM 673 O O . TYR A 1 88 ? -7.477 10.18 -0.536 1 96.88 88 TYR A O 1
ATOM 681 N N . THR A 1 89 ? -6.887 10.172 -2.672 1 96.25 89 THR A N 1
ATOM 682 C CA . THR A 1 89 ? -7.188 11.578 -2.887 1 96.25 89 THR A CA 1
ATOM 683 C C . THR A 1 89 ? -8.258 11.75 -3.959 1 96.25 89 THR A C 1
ATOM 685 O O . THR A 1 89 ? -8.234 11.07 -4.984 1 96.25 89 THR A O 1
ATOM 688 N N . SER A 1 90 ? -9.203 12.562 -3.695 1 96.38 90 SER A N 1
ATOM 689 C CA . SER A 1 90 ? -10.305 12.812 -4.617 1 96.38 90 SER A CA 1
ATOM 690 C C . SER A 1 90 ? -10.695 14.289 -4.629 1 96.38 90 SER A C 1
ATOM 692 O O . SER A 1 90 ? -10.477 15 -3.646 1 96.38 90 SER A O 1
ATOM 694 N N . LYS A 1 91 ? -11.312 14.773 -5.711 1 96.56 91 LYS A N 1
ATOM 695 C CA . LYS A 1 91 ? -11.812 16.141 -5.809 1 96.56 91 LYS A CA 1
ATOM 696 C C . LYS A 1 91 ? -13.242 16.234 -5.285 1 96.56 91 LYS A C 1
ATOM 698 O O . LYS A 1 91 ? -13.789 17.344 -5.176 1 96.56 91 LYS A O 1
ATOM 703 N N . ASP A 1 92 ? -13.797 15.156 -5.031 1 96.81 92 ASP A N 1
ATOM 704 C CA . ASP A 1 92 ? -15.18 15.07 -4.578 1 96.81 92 ASP A CA 1
ATOM 705 C C . ASP A 1 92 ? -15.25 14.836 -3.072 1 96.81 92 ASP A C 1
ATOM 707 O O . ASP A 1 92 ? -15.047 13.711 -2.604 1 96.81 92 ASP A O 1
ATOM 711 N N . GLU A 1 93 ? -15.633 15.844 -2.373 1 97.56 93 GLU A N 1
ATOM 712 C CA . GLU A 1 93 ? -15.672 15.75 -0.917 1 97.56 93 GLU A CA 1
ATOM 713 C C . GLU A 1 93 ? -16.719 14.734 -0.456 1 97.56 93 GLU A C 1
ATOM 715 O O . GLU A 1 93 ? -16.516 14.055 0.55 1 97.56 93 GLU A O 1
ATOM 720 N N . GLN A 1 94 ? -17.812 14.68 -1.142 1 97.69 94 GLN A N 1
ATOM 721 C CA . GLN A 1 94 ? -18.844 13.711 -0.773 1 97.69 94 GLN A CA 1
ATOM 722 C C . GLN A 1 94 ? -18.328 12.281 -0.887 1 97.69 94 GLN A C 1
ATOM 724 O O . GLN A 1 94 ? -18.656 11.43 -0.062 1 97.69 94 GLN A O 1
ATOM 729 N N . GLU A 1 95 ? -17.578 12.062 -1.871 1 97.31 95 GLU A N 1
ATOM 730 C CA . GLU A 1 95 ? -16.953 10.758 -2.029 1 97.31 95 GLU A CA 1
ATOM 731 C C . GLU A 1 95 ? -16.031 10.445 -0.857 1 97.31 95 GLU A C 1
ATOM 733 O O . GLU A 1 95 ? -16.047 9.328 -0.324 1 97.31 95 GLU A O 1
ATOM 738 N N . ILE A 1 96 ? -15.242 11.414 -0.476 1 98.19 96 ILE A N 1
ATOM 739 C CA . ILE A 1 96 ? -14.32 11.25 0.644 1 98.19 96 ILE A CA 1
ATOM 740 C C . ILE A 1 96 ? -15.102 10.883 1.904 1 98.19 96 ILE A C 1
ATOM 742 O O . ILE A 1 96 ? -14.75 9.938 2.609 1 98.19 96 ILE A O 1
ATOM 746 N N . ARG A 1 97 ? -16.141 11.547 2.158 1 98.25 97 ARG A N 1
ATOM 747 C CA . ARG A 1 97 ? -16.953 11.312 3.35 1 98.25 97 ARG A CA 1
ATOM 748 C C . ARG A 1 97 ? -17.625 9.945 3.297 1 98.25 97 ARG A C 1
ATOM 750 O O . ARG A 1 97 ? -17.688 9.242 4.309 1 98.25 97 ARG A O 1
ATOM 757 N N . PHE A 1 98 ? -18.125 9.633 2.133 1 98.38 98 PHE A N 1
ATOM 758 C CA . PHE A 1 98 ? -18.75 8.336 1.933 1 98.38 98 PHE A CA 1
ATOM 759 C C . PHE A 1 98 ? -17.781 7.207 2.252 1 98.38 98 PHE A C 1
ATOM 761 O O . PHE A 1 98 ? -18.109 6.289 3.006 1 98.38 98 PHE A O 1
ATOM 768 N N . ILE A 1 99 ? -16.578 7.305 1.712 1 98.44 99 ILE A N 1
ATOM 769 C CA . ILE A 1 99 ? -15.555 6.277 1.902 1 98.44 99 ILE A CA 1
ATOM 770 C C . ILE A 1 99 ? -15.133 6.238 3.369 1 98.44 99 ILE A C 1
ATOM 772 O O . ILE A 1 99 ? -15.023 5.164 3.963 1 98.44 99 ILE A O 1
ATOM 776 N N . PHE A 1 100 ? -14.914 7.383 3.938 1 98.81 100 PHE A N 1
ATOM 777 C CA . PHE A 1 100 ? -14.531 7.48 5.34 1 98.81 100 PHE A CA 1
ATOM 778 C C . PHE A 1 100 ? -15.555 6.801 6.238 1 98.81 100 PHE A C 1
ATOM 780 O O . PHE A 1 100 ? -15.195 5.996 7.098 1 98.81 100 PHE A O 1
ATOM 787 N N . ASP A 1 101 ? -16.812 7.047 6.02 1 98.69 101 ASP A N 1
ATOM 788 C CA . ASP A 1 101 ? -17.891 6.496 6.824 1 98.69 101 ASP A CA 1
ATOM 789 C C . ASP A 1 101 ? -17.969 4.977 6.68 1 98.69 101 ASP A C 1
ATOM 791 O O . ASP A 1 101 ? -18.281 4.27 7.637 1 98.69 101 ASP A O 1
ATOM 795 N N . GLY A 1 102 ? -17.734 4.555 5.531 1 98.62 102 GLY A N 1
ATOM 796 C CA . GLY A 1 102 ? -17.734 3.119 5.305 1 98.62 102 GLY A CA 1
ATOM 797 C C . GLY A 1 102 ? -16.562 2.416 5.973 1 98.62 102 GLY A C 1
ATOM 798 O O . GLY A 1 102 ? -16.734 1.328 6.531 1 98.62 102 GLY A O 1
ATOM 799 N N . LEU A 1 103 ? -15.398 3.025 5.891 1 98.56 103 LEU A N 1
ATOM 800 C CA . LEU A 1 103 ? -14.188 2.414 6.418 1 98.56 103 LEU A CA 1
ATOM 801 C C . LEU A 1 103 ? -14.188 2.418 7.941 1 98.56 103 LEU A C 1
ATOM 803 O O . LEU A 1 103 ? -13.625 1.52 8.57 1 98.56 103 LEU A O 1
ATOM 807 N N . LYS A 1 104 ? -14.812 3.381 8.531 1 98.25 104 LYS A N 1
ATOM 808 C CA . LYS A 1 104 ? -14.734 3.504 9.984 1 98.25 104 LYS A CA 1
ATOM 809 C C . LYS A 1 104 ? -15.641 2.486 10.664 1 98.25 104 LYS A C 1
ATOM 811 O O . LYS A 1 104 ? -15.508 2.238 11.867 1 98.25 104 LYS A O 1
ATOM 816 N N . GLU A 1 105 ? -16.641 1.967 9.953 1 97.94 105 GLU A N 1
ATOM 817 C CA . GLU A 1 105 ? -17.516 0.955 10.539 1 97.94 105 GLU A CA 1
ATOM 818 C C . GLU A 1 105 ? -16.734 -0.284 10.953 1 97.94 105 GLU A C 1
ATOM 820 O O . GLU A 1 105 ? -16.172 -0.987 10.109 1 97.94 105 GLU A O 1
ATOM 825 N N . GLY A 1 106 ? -16.797 -0.582 12.211 1 97.75 106 GLY A N 1
ATOM 826 C CA . GLY A 1 106 ? -16.031 -1.714 12.719 1 97.75 106 GLY A CA 1
ATOM 827 C C . GLY A 1 106 ? -14.547 -1.447 12.805 1 97.75 106 GLY A C 1
ATOM 828 O O . GLY A 1 106 ? -13.766 -2.346 13.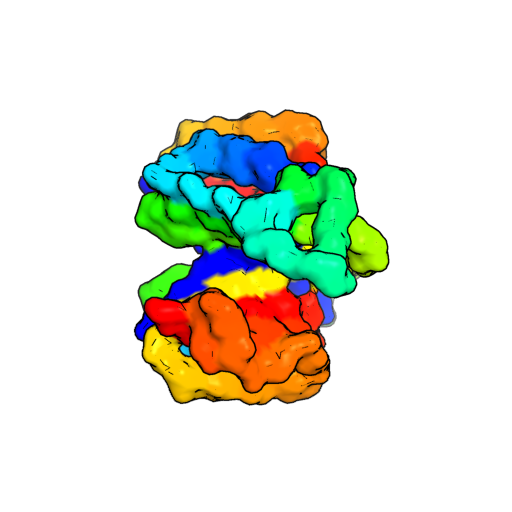125 1 97.75 106 GLY A O 1
ATOM 829 N N . GLY A 1 107 ? -14.172 -0.21 12.414 1 97.56 107 GLY A N 1
ATOM 830 C CA . GLY A 1 107 ? -12.773 0.183 12.438 1 97.56 107 GLY A CA 1
ATOM 831 C C . GLY A 1 107 ? -12.445 1.172 13.547 1 97.56 107 GLY A C 1
ATOM 832 O O . GLY A 1 107 ? -13.133 1.21 14.57 1 97.56 107 GLY A O 1
ATOM 833 N N . LYS A 1 108 ? -11.336 1.823 13.43 1 97.81 108 LYS A N 1
ATOM 834 C CA . LYS A 1 108 ? -10.859 2.812 14.398 1 97.81 108 LYS A CA 1
ATOM 835 C C . LYS A 1 108 ? -10.461 4.109 13.703 1 97.81 108 LYS A C 1
ATOM 837 O O . LYS A 1 108 ? -9.625 4.102 12.797 1 97.81 108 LYS A O 1
ATOM 842 N N . ILE A 1 109 ? -11.07 5.18 14.203 1 98.19 109 ILE A N 1
ATOM 843 C CA . ILE A 1 109 ? -10.711 6.484 13.664 1 98.19 109 ILE A CA 1
ATOM 844 C C . ILE A 1 109 ? -9.359 6.922 14.234 1 98.19 109 ILE A C 1
ATOM 846 O O . ILE A 1 109 ? -9.188 6.984 15.453 1 98.19 109 ILE A O 1
ATOM 850 N N . VAL A 1 110 ? -8.453 7.16 13.414 1 97.19 110 VAL A N 1
ATOM 851 C CA . VAL A 1 110 ? -7.152 7.672 13.82 1 97.19 110 VAL A CA 1
ATOM 852 C C . VAL A 1 110 ? -7.172 9.203 13.82 1 97.19 110 VAL A C 1
ATOM 854 O O . VAL A 1 110 ? -6.668 9.836 14.742 1 97.19 110 VAL A O 1
ATOM 857 N N . MET A 1 111 ? -7.738 9.758 12.781 1 97.62 111 MET A N 1
ATOM 858 C CA . MET A 1 111 ? -7.949 11.195 12.641 1 97.62 111 MET A CA 1
ATOM 859 C C . MET A 1 111 ? -9.281 11.484 11.969 1 97.62 111 MET A C 1
ATOM 861 O O . MET A 1 111 ? -9.516 11.062 10.828 1 97.62 111 MET A O 1
ATOM 865 N N . GLU A 1 112 ? -10.078 12.203 12.688 1 98.44 112 GLU A N 1
ATOM 866 C CA . GLU A 1 112 ? -11.367 12.586 12.109 1 98.44 112 GLU A CA 1
ATOM 867 C C . GLU A 1 112 ? -11.172 13.484 10.891 1 98.44 112 GLU A C 1
ATOM 869 O O . GLU A 1 112 ? -10.188 14.219 10.805 1 98.44 112 GLU A O 1
ATOM 874 N N . LEU A 1 113 ? -12.172 13.391 9.984 1 98.44 113 LEU A N 1
ATOM 875 C CA . LEU A 1 113 ? -12.133 14.305 8.844 1 98.44 113 LEU A CA 1
ATOM 876 C C . LEU A 1 113 ? -12.109 15.758 9.312 1 98.44 113 LEU A C 1
ATOM 878 O O . LEU A 1 113 ? -12.992 16.188 10.062 1 98.44 113 LEU A O 1
ATOM 882 N N . GLN A 1 114 ? -11.125 16.391 8.852 1 98.38 114 GLN A N 1
ATOM 883 C CA . GLN A 1 114 ? -10.945 17.797 9.242 1 98.38 114 GLN A CA 1
ATOM 884 C C . GLN A 1 114 ? -10.023 18.516 8.266 1 98.38 114 GLN A C 1
ATOM 886 O O . GLN A 1 114 ? -9.391 17.875 7.41 1 98.38 114 GLN A O 1
ATOM 891 N N . GLU A 1 115 ? -10.008 19.859 8.406 1 97.19 115 GLU A N 1
ATOM 892 C CA . GLU A 1 115 ? -9.094 20.641 7.59 1 97.19 115 GLU A CA 1
ATOM 893 C C . GLU A 1 115 ? -7.668 20.562 8.133 1 97.19 115 GLU A C 1
ATOM 895 O O . GLU A 1 115 ? -7.453 20.609 9.344 1 97.19 115 GLU A O 1
ATOM 900 N N . THR A 1 116 ? -6.738 20.359 7.227 1 94.38 116 THR A N 1
ATOM 901 C CA . THR A 1 116 ? -5.312 20.438 7.523 1 94.38 116 THR A CA 1
ATOM 902 C C . THR A 1 116 ? -4.621 21.453 6.621 1 94.38 116 THR A C 1
ATOM 904 O O . THR A 1 116 ? -5.273 22.109 5.809 1 94.38 116 THR A O 1
ATOM 907 N N . PHE A 1 117 ? -3.402 21.625 6.863 1 88.31 117 PHE A N 1
ATOM 908 C CA . PHE A 1 117 ? -2.648 22.594 6.074 1 88.31 117 PHE A CA 1
ATOM 909 C C . PHE A 1 117 ? -2.539 22.125 4.621 1 88.31 117 PHE A C 1
ATOM 911 O O . PHE A 1 117 ? -2.334 22.953 3.723 1 88.31 117 PHE A O 1
ATOM 918 N N . TRP A 1 118 ? -2.729 20.781 4.359 1 90.06 118 TRP A N 1
ATOM 919 C CA . TRP A 1 118 ? -2.521 20.297 3 1 90.06 118 TRP A CA 1
ATOM 920 C C . TRP A 1 118 ? -3.85 19.938 2.344 1 90.06 118 TRP A C 1
ATOM 922 O O . TRP A 1 118 ? -3.906 19.688 1.135 1 90.06 118 TRP A O 1
ATOM 932 N N . SER A 1 119 ? -4.891 19.891 3.053 1 95.81 119 SER A N 1
ATOM 933 C CA . SER A 1 119 ? -6.18 19.484 2.504 1 95.81 119 SER A CA 1
ATOM 934 C C . SER A 1 119 ? -7.332 20.062 3.314 1 95.81 119 SER A C 1
ATOM 936 O O . SER A 1 119 ? -7.281 20.094 4.547 1 95.81 119 SER A O 1
ATOM 938 N N . LYS A 1 120 ? -8.391 20.469 2.717 1 97.62 120 LYS A N 1
ATOM 939 C CA . LYS A 1 120 ? -9.57 21.016 3.381 1 97.62 120 LYS A CA 1
ATOM 940 C C . LYS A 1 120 ? -10.383 19.922 4.055 1 97.62 120 LYS A C 1
ATOM 942 O O . LYS A 1 120 ? -11.25 20.203 4.883 1 97.62 120 LYS A O 1
ATOM 947 N N . CYS A 1 121 ? -10.141 18.781 3.66 1 98.38 121 CYS A N 1
ATOM 948 C CA . CYS A 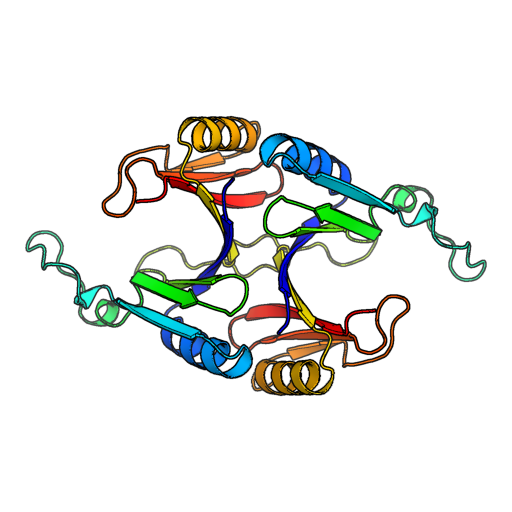1 121 ? -10.82 17.625 4.227 1 98.38 121 CYS A CA 1
ATOM 949 C C . CYS A 1 121 ? -9.914 16.391 4.211 1 98.38 121 CYS A C 1
ATOM 951 O O . CYS A 1 121 ? -9.695 15.797 3.158 1 98.38 121 CYS A O 1
ATOM 953 N N . TYR A 1 122 ? -9.422 16.078 5.375 1 98.25 122 TYR A N 1
ATOM 954 C CA . TYR A 1 122 ? -8.461 14.992 5.52 1 98.25 122 TYR A CA 1
ATOM 955 C C . TYR A 1 122 ? -8.75 14.164 6.77 1 98.25 122 TYR A C 1
ATOM 957 O O . TYR A 1 122 ? -9.094 14.719 7.816 1 98.25 122 TYR A O 1
ATOM 965 N N . GLY A 1 123 ? -8.586 12.836 6.664 1 98.44 123 GLY A N 1
ATOM 966 C CA . GLY A 1 123 ? -8.742 11.953 7.805 1 98.44 123 GLY A CA 1
ATOM 967 C C . GLY A 1 123 ? -8.07 10.602 7.613 1 98.44 123 GLY A C 1
ATOM 968 O O . GLY A 1 123 ? -7.621 10.281 6.508 1 98.44 123 GLY A O 1
ATOM 969 N N . GLN A 1 124 ? -7.949 9.898 8.727 1 98.44 124 GLN A N 1
ATOM 970 C CA . GLN A 1 124 ? -7.34 8.57 8.719 1 98.44 124 GLN A CA 1
ATOM 971 C C . GLN A 1 124 ? -8.188 7.57 9.492 1 98.44 124 GLN A C 1
ATOM 973 O O . GLN A 1 124 ? -8.711 7.887 10.562 1 98.44 124 GLN A O 1
ATOM 978 N N . VAL A 1 125 ? -8.328 6.434 8.945 1 98.38 125 VAL A N 1
ATOM 979 C CA . VAL A 1 125 ? -9.086 5.363 9.586 1 98.38 125 VAL A CA 1
ATOM 980 C C . VAL A 1 125 ? -8.359 4.031 9.398 1 98.38 125 VAL A C 1
ATOM 982 O O . VAL A 1 125 ? -7.859 3.736 8.312 1 98.38 125 VAL A O 1
ATOM 985 N N . THR A 1 126 ? -8.156 3.291 10.469 1 98 126 THR A N 1
ATOM 986 C CA . THR A 1 126 ? -7.844 1.869 10.344 1 98 126 THR A CA 1
ATOM 987 C C . THR A 1 126 ? -9.125 1.043 10.266 1 98 126 THR A C 1
ATOM 989 O O . THR A 1 126 ? -9.906 1.002 11.227 1 98 126 THR A O 1
ATOM 992 N N . ASP A 1 127 ? -9.344 0.393 9.18 1 98.06 127 ASP A N 1
ATOM 993 C CA . ASP A 1 127 ? -10.617 -0.296 9 1 98.06 127 ASP A CA 1
ATOM 994 C C . ASP A 1 127 ? -10.625 -1.638 9.727 1 98.06 127 ASP A C 1
ATOM 996 O O . ASP A 1 127 ? -9.656 -1.984 10.414 1 98.06 127 ASP A O 1
ATOM 1000 N N . LYS A 1 128 ? -11.742 -2.369 9.656 1 97.31 128 LYS A N 1
ATOM 1001 C CA . LYS A 1 128 ? -11.945 -3.592 10.43 1 97.31 128 LYS A CA 1
ATOM 1002 C C . LYS A 1 128 ? -11 -4.695 9.961 1 97.31 128 LYS A C 1
ATOM 1004 O O . LYS A 1 128 ? -10.859 -5.723 10.625 1 97.31 128 LYS A O 1
ATOM 1009 N N . PHE A 1 129 ? -10.312 -4.543 8.836 1 96.69 129 PHE A N 1
ATOM 1010 C CA . PHE A 1 129 ? -9.375 -5.535 8.32 1 96.69 129 PHE A CA 1
ATOM 1011 C C . PHE A 1 129 ? -7.945 -5.191 8.727 1 96.69 129 PHE A C 1
ATOM 1013 O O . PHE A 1 129 ? -7.008 -5.926 8.414 1 96.69 129 PHE A O 1
ATOM 1020 N N . GLY A 1 130 ? -7.781 -4.035 9.367 1 95.69 130 GLY A N 1
ATOM 1021 C CA . GLY A 1 130 ? -6.469 -3.645 9.859 1 95.69 130 GLY A CA 1
ATOM 1022 C C . GLY A 1 130 ? -5.695 -2.783 8.883 1 95.69 130 GLY A C 1
ATOM 1023 O O . GLY A 1 130 ? -4.5 -2.551 9.055 1 95.69 130 GLY A O 1
ATOM 1024 N N . VAL A 1 131 ? -6.277 -2.275 7.859 1 97.12 131 VAL A N 1
ATOM 1025 C CA . VAL A 1 131 ? -5.641 -1.422 6.863 1 97.12 131 VAL A CA 1
ATOM 1026 C C . VAL A 1 131 ? -5.809 0.045 7.254 1 97.12 131 VAL A C 1
ATOM 1028 O O . VAL A 1 131 ? -6.926 0.504 7.496 1 97.12 131 VAL A O 1
ATOM 1031 N N . LEU A 1 132 ? -4.715 0.73 7.312 1 97.62 132 LEU A N 1
ATOM 1032 C CA . LEU A 1 132 ? -4.766 2.166 7.57 1 97.62 132 LEU A CA 1
ATOM 1033 C C . LEU A 1 132 ? -4.984 2.941 6.277 1 97.62 132 LEU A C 1
ATOM 1035 O O . LEU A 1 132 ? -4.203 2.811 5.332 1 97.62 132 LEU A O 1
ATOM 1039 N N . TRP A 1 133 ? -6.043 3.746 6.234 1 98.38 133 TRP A N 1
ATOM 1040 C CA . TRP A 1 133 ? -6.402 4.57 5.086 1 98.38 133 TRP A CA 1
ATOM 1041 C C . TRP A 1 133 ? -6.223 6.051 5.398 1 98.38 133 TRP A C 1
ATOM 1043 O O . TRP A 1 133 ? -6.57 6.508 6.492 1 98.38 133 TRP A O 1
ATOM 1053 N N . GLN A 1 134 ? -5.621 6.715 4.516 1 98.25 134 GLN A N 1
ATOM 1054 C CA . GLN A 1 134 ? -5.555 8.172 4.527 1 98.25 134 GLN A CA 1
ATOM 1055 C C . GLN A 1 134 ? -6.406 8.773 3.412 1 98.25 134 GLN A C 1
ATOM 1057 O O . GLN A 1 134 ? -6.148 8.539 2.23 1 98.25 134 GLN A O 1
ATOM 1062 N N . LEU A 1 135 ? -7.426 9.516 3.768 1 98.38 135 LEU A N 1
ATOM 1063 C CA . LEU A 1 135 ? -8.344 10.094 2.793 1 98.38 135 LEU A CA 1
ATOM 1064 C C . LEU A 1 135 ? -8.188 11.609 2.729 1 98.38 135 LEU A C 1
ATOM 1066 O O . LEU A 1 135 ? -8.172 12.281 3.764 1 98.38 135 LEU A O 1
ATOM 1070 N N . SER A 1 136 ? -8.086 12.078 1.519 1 98.12 136 SER A N 1
ATOM 1071 C CA . SER A 1 136 ? -7.809 13.5 1.374 1 98.12 136 SER A CA 1
ATOM 1072 C C . SER A 1 136 ? -8.617 14.109 0.23 1 98.12 136 SER A C 1
ATOM 1074 O O . SER A 1 136 ? -8.688 13.531 -0.86 1 98.12 136 SER A O 1
ATOM 1076 N N . LEU A 1 137 ? -9.172 15.25 0.525 1 98 137 LEU A N 1
ATOM 1077 C CA . LEU A 1 137 ? -9.672 16.094 -0.553 1 98 137 LEU A CA 1
ATOM 1078 C C . LEU A 1 137 ? -8.523 16.797 -1.27 1 98 137 LEU A C 1
ATOM 1080 O O . LEU A 1 137 ? -7.637 17.359 -0.625 1 98 137 LEU A O 1
ATOM 1084 N N . GLU A 1 138 ? -8.633 16.625 -2.562 1 93.75 138 GLU A N 1
ATOM 1085 C CA . GLU A 1 138 ? -7.566 17.25 -3.342 1 93.75 138 GLU A CA 1
ATOM 1086 C C . GLU A 1 138 ? -7.5 18.75 -3.082 1 93.75 138 GLU A C 1
ATOM 1088 O O . GLU A 1 138 ? -8.531 19.422 -3 1 93.75 138 GLU A O 1
ATOM 1093 N N . ALA A 1 139 ? -6.25 19.219 -2.811 1 80.75 139 ALA A N 1
ATOM 1094 C CA . ALA A 1 139 ? -6.047 20.641 -2.514 1 80.75 139 ALA A CA 1
ATOM 1095 C C . ALA A 1 139 ? -6.355 21.5 -3.732 1 80.75 139 ALA A C 1
ATOM 1097 O O . ALA A 1 139 ? -6.195 21.062 -4.871 1 80.75 139 ALA A O 1
ATOM 1098 N N . MET B 1 1 ? -13.133 10.922 -10.055 1 74.62 1 MET B N 1
ATOM 1099 C CA . MET B 1 1 ? -12.719 9.727 -9.32 1 74.62 1 MET B CA 1
ATOM 1100 C C . MET B 1 1 ? -11.289 9.875 -8.812 1 74.62 1 MET B C 1
ATOM 1102 O O . MET B 1 1 ? -10.508 10.664 -9.344 1 74.62 1 MET B O 1
ATOM 1106 N N . GLY B 1 2 ? -11.023 9.305 -7.527 1 88.19 2 GLY B N 1
ATOM 1107 C CA . GLY B 1 2 ? -9.82 9.609 -6.77 1 88.19 2 GLY B CA 1
ATOM 1108 C C . GLY B 1 2 ? -8.625 8.758 -7.168 1 88.19 2 GLY B C 1
ATOM 1109 O O . GLY B 1 2 ? -8.727 7.926 -8.07 1 88.19 2 GLY B O 1
ATOM 1110 N N . ASN B 1 3 ? -7.508 9.109 -6.797 1 91.25 3 ASN B N 1
ATOM 1111 C CA . ASN B 1 3 ? -6.25 8.398 -6.98 1 91.25 3 ASN B CA 1
ATOM 1112 C C . ASN B 1 3 ? -5.809 7.695 -5.699 1 91.25 3 ASN B C 1
ATOM 1114 O O . ASN B 1 3 ? -5.992 8.227 -4.602 1 91.25 3 ASN B O 1
ATOM 1118 N N . MET B 1 4 ? -5.258 6.508 -5.941 1 94.56 4 MET B N 1
ATOM 1119 C CA . MET B 1 4 ? -4.785 5.703 -4.816 1 94.56 4 MET B CA 1
ATOM 1120 C C . MET B 1 4 ? -3.291 5.43 -4.93 1 94.56 4 MET B C 1
ATOM 1122 O O . MET B 1 4 ? -2.799 5.086 -6.004 1 94.56 4 MET B O 1
ATOM 1126 N N . TYR B 1 5 ? -2.594 5.57 -3.818 1 95 5 TYR B N 1
ATOM 1127 C CA . TYR B 1 5 ? -1.161 5.297 -3.838 1 95 5 TYR B CA 1
ATOM 1128 C C . TYR B 1 5 ? -0.653 4.949 -2.445 1 95 5 TYR B C 1
ATOM 1130 O O . TYR B 1 5 ? -1.28 5.301 -1.442 1 95 5 TYR B O 1
ATOM 1138 N N . PRO B 1 6 ? 0.417 4.25 -2.375 1 97.5 6 PRO B N 1
ATOM 1139 C CA . PRO B 1 6 ? 0.954 3.873 -1.063 1 97.5 6 PRO B CA 1
ATOM 1140 C C . PRO B 1 6 ? 1.629 5.039 -0.347 1 97.5 6 PRO B C 1
ATOM 1142 O O . PRO B 1 6 ? 2.232 5.902 -0.993 1 97.5 6 PRO B O 1
ATOM 1145 N N . TYR B 1 7 ? 1.483 5.008 0.902 1 97.75 7 TYR B N 1
ATOM 1146 C CA . TYR B 1 7 ? 2.172 5.922 1.805 1 97.75 7 TYR B CA 1
ATOM 1147 C C . TYR B 1 7 ? 3.08 5.164 2.764 1 97.75 7 TYR B C 1
ATOM 1149 O O . TYR B 1 7 ? 2.607 4.379 3.588 1 97.75 7 TYR B O 1
ATOM 1157 N N . PHE B 1 8 ? 4.363 5.438 2.639 1 97.94 8 PHE B N 1
ATOM 1158 C CA . PHE B 1 8 ? 5.359 4.727 3.434 1 97.94 8 PHE B CA 1
ATOM 1159 C C . PHE B 1 8 ? 5.797 5.566 4.625 1 97.94 8 PHE B C 1
ATOM 1161 O O . PHE B 1 8 ? 6.125 6.746 4.477 1 97.94 8 PHE B O 1
ATOM 1168 N N . VAL B 1 9 ? 5.797 4.965 5.754 1 96.44 9 VAL B N 1
ATOM 1169 C CA . VAL B 1 9 ? 6.363 5.609 6.934 1 96.44 9 VAL B CA 1
ATOM 1170 C C . VAL B 1 9 ? 7.637 4.879 7.355 1 96.44 9 VAL B C 1
ATOM 1172 O O . VAL B 1 9 ? 7.617 3.672 7.602 1 96.44 9 VAL B O 1
ATOM 1175 N N . LEU B 1 10 ? 8.695 5.59 7.387 1 94.75 10 LEU B N 1
ATOM 1176 C CA . LEU B 1 10 ? 9.984 5.016 7.758 1 94.75 10 LEU B CA 1
ATOM 1177 C C . LEU B 1 10 ? 10.516 5.648 9.039 1 94.75 10 LEU B C 1
ATOM 1179 O O . LEU B 1 10 ? 9.938 6.613 9.547 1 94.75 10 LEU B O 1
ATOM 1183 N N . ASN B 1 11 ? 11.516 5.031 9.609 1 91.19 11 ASN B N 1
ATOM 1184 C CA . ASN B 1 11 ? 12.133 5.504 10.844 1 91.19 11 ASN B CA 1
ATOM 1185 C C . ASN B 1 11 ? 13.453 6.211 10.578 1 91.19 11 ASN B C 1
ATOM 1187 O O . ASN B 1 11 ? 14.516 5.73 10.984 1 91.19 11 ASN B O 1
ATOM 1191 N N . GLY B 1 12 ? 13.344 7.398 9.883 1 91.38 12 GLY B N 1
ATOM 1192 C CA . GLY B 1 12 ? 14.516 8.227 9.664 1 91.38 12 GLY B CA 1
ATOM 1193 C C . GLY B 1 12 ? 15.25 7.91 8.383 1 91.38 12 GLY B C 1
ATOM 1194 O O . GLY B 1 12 ? 16.297 8.5 8.086 1 91.38 12 GLY B O 1
ATOM 1195 N N . ARG B 1 13 ? 14.766 7.027 7.559 1 93.81 13 ARG B N 1
ATOM 1196 C CA . ARG B 1 13 ? 15.453 6.625 6.34 1 93.81 13 ARG B CA 1
ATOM 1197 C C . ARG B 1 13 ? 14.609 6.918 5.105 1 93.81 13 ARG B C 1
ATOM 1199 O O . ARG B 1 13 ? 14.812 6.316 4.047 1 93.81 13 ARG B O 1
ATOM 1206 N N . ALA B 1 14 ? 13.594 7.773 5.223 1 97.06 14 ALA B N 1
ATOM 1207 C CA . ALA B 1 14 ? 12.68 8.062 4.121 1 97.06 14 ALA B CA 1
ATOM 1208 C C . ALA B 1 14 ? 13.43 8.664 2.936 1 97.06 14 ALA B C 1
ATOM 1210 O O . ALA B 1 14 ? 13.156 8.32 1.781 1 97.06 14 ALA B O 1
ATOM 1211 N N . LYS B 1 15 ? 14.328 9.531 3.209 1 96.69 15 LYS B N 1
ATOM 1212 C CA . LYS B 1 15 ? 15.094 10.148 2.127 1 96.69 15 LYS B CA 1
ATOM 1213 C C . LYS B 1 15 ? 15.852 9.102 1.323 1 96.69 15 LYS B C 1
ATOM 1215 O O . LYS B 1 15 ? 15.859 9.141 0.091 1 96.69 15 LYS B O 1
ATOM 1220 N N . GLU B 1 16 ? 16.516 8.211 2.018 1 97.44 16 GLU B N 1
ATOM 1221 C CA . GLU B 1 16 ? 17.234 7.121 1.367 1 97.44 16 GLU B CA 1
ATOM 1222 C C . GLU B 1 16 ? 16.297 6.281 0.502 1 97.44 16 GLU B C 1
ATOM 1224 O O . GLU B 1 16 ? 16.641 5.926 -0.628 1 97.44 16 GLU B O 1
ATOM 1229 N N . ALA B 1 17 ? 15.164 5.973 0.989 1 98.06 17 ALA B N 1
ATOM 1230 C CA . ALA B 1 17 ? 14.172 5.184 0.258 1 98.06 17 ALA B CA 1
ATOM 1231 C C . ALA B 1 17 ? 13.711 5.914 -1 1 98.06 17 ALA B C 1
ATOM 1233 O O . ALA B 1 17 ? 13.625 5.316 -2.076 1 98.06 17 ALA B O 1
ATOM 1234 N N . VAL B 1 18 ? 13.422 7.168 -0.836 1 98.31 18 VAL B N 1
ATOM 1235 C CA . VAL B 1 18 ? 12.945 7.984 -1.948 1 98.31 18 VAL B CA 1
ATOM 1236 C C . VAL B 1 18 ? 13.969 7.961 -3.082 1 98.31 18 VAL B C 1
ATOM 1238 O O . VAL B 1 18 ? 13.609 7.773 -4.246 1 98.31 18 VAL B O 1
ATOM 1241 N N . VAL B 1 19 ? 15.18 8.109 -2.734 1 97.75 19 VAL B N 1
ATOM 1242 C CA . VAL B 1 19 ? 16.25 8.141 -3.734 1 97.75 19 VAL B CA 1
ATOM 1243 C C . VAL B 1 19 ? 16.312 6.793 -4.453 1 97.75 19 VAL B C 1
ATOM 1245 O O . VAL B 1 19 ? 16.344 6.742 -5.688 1 97.75 19 VAL B O 1
ATOM 1248 N N . LEU B 1 20 ? 16.297 5.801 -3.705 1 98.38 20 LEU B N 1
ATOM 1249 C CA . LEU B 1 20 ? 16.375 4.469 -4.289 1 98.38 20 LEU B CA 1
ATOM 1250 C C . LEU B 1 20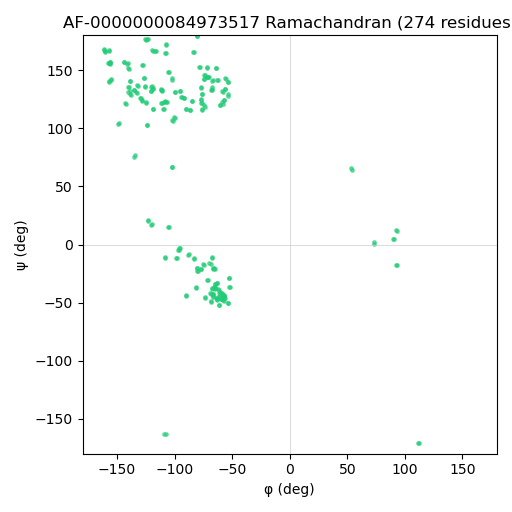 ? 15.188 4.203 -5.207 1 98.38 20 LEU B C 1
ATOM 1252 O O . LEU B 1 20 ? 15.367 3.771 -6.348 1 98.38 20 LEU B O 1
ATOM 1256 N N . TYR B 1 21 ? 13.969 4.422 -4.703 1 98.31 21 TYR B N 1
ATOM 1257 C CA . TYR B 1 21 ? 12.773 4.109 -5.473 1 98.31 21 TYR B CA 1
ATOM 1258 C C . TYR B 1 21 ? 12.672 4.992 -6.711 1 98.31 21 TYR B C 1
ATOM 1260 O O . TYR B 1 21 ? 12.211 4.543 -7.766 1 98.31 21 TYR B O 1
ATOM 1268 N N . ALA B 1 22 ? 13.078 6.242 -6.57 1 98 22 ALA B N 1
ATOM 1269 C CA . ALA B 1 22 ? 13.055 7.137 -7.723 1 98 22 ALA B CA 1
ATOM 1270 C C . ALA B 1 22 ? 13.922 6.598 -8.852 1 98 22 ALA B C 1
ATOM 1272 O O . ALA B 1 22 ? 13.547 6.672 -10.023 1 98 22 ALA B O 1
ATOM 1273 N N . GLU B 1 23 ? 15.008 6.109 -8.492 1 97.5 23 GLU B N 1
ATOM 1274 C CA . GLU B 1 23 ? 15.922 5.531 -9.477 1 97.5 23 GLU B CA 1
ATOM 1275 C C . GLU B 1 23 ? 15.344 4.246 -10.07 1 97.5 23 GLU B C 1
ATOM 1277 O O . GLU B 1 23 ? 15.312 4.078 -11.289 1 97.5 23 GLU B O 1
ATOM 1282 N N . LEU B 1 24 ? 14.914 3.375 -9.266 1 97.75 24 LEU B N 1
ATOM 1283 C CA . LEU B 1 24 ? 14.492 2.049 -9.703 1 97.75 24 LEU B CA 1
ATOM 1284 C C . LEU B 1 24 ? 13.234 2.135 -10.555 1 97.75 24 LEU B C 1
ATOM 1286 O O . LEU B 1 24 ? 13.078 1.381 -11.523 1 97.75 24 LEU B O 1
ATOM 1290 N N . PHE B 1 25 ? 12.336 3.039 -10.203 1 97.19 25 PHE B N 1
ATOM 1291 C CA . PHE B 1 25 ? 11.031 3.049 -10.859 1 97.19 25 PHE B CA 1
ATOM 1292 C C . PHE B 1 25 ? 10.93 4.215 -11.836 1 97.19 25 PHE B C 1
ATOM 1294 O O . PHE B 1 25 ? 9.828 4.582 -12.25 1 97.19 25 PHE B O 1
ATOM 1301 N N . ASN B 1 26 ? 12.07 4.777 -12.133 1 95.12 26 ASN B N 1
ATOM 1302 C CA . ASN B 1 26 ? 12.164 5.824 -13.148 1 95.12 26 ASN B CA 1
ATOM 1303 C C . ASN B 1 26 ? 11.195 6.969 -12.867 1 95.12 26 ASN B C 1
ATOM 1305 O O . ASN B 1 26 ? 10.352 7.289 -13.703 1 95.12 26 ASN B O 1
ATOM 1309 N N . ALA B 1 27 ? 11.422 7.629 -11.773 1 96.5 27 ALA B N 1
ATOM 1310 C CA . ALA B 1 27 ? 10.57 8.719 -11.312 1 96.5 27 ALA B CA 1
ATOM 1311 C C . ALA B 1 27 ? 10.562 9.875 -12.312 1 96.5 27 ALA B C 1
ATOM 1313 O O . ALA B 1 27 ? 11.602 10.211 -12.883 1 96.5 27 ALA B O 1
ATOM 1314 N N . LYS B 1 28 ? 9.383 10.484 -12.492 1 97.06 28 LYS B N 1
ATOM 1315 C CA . LYS B 1 28 ? 9.266 11.695 -13.297 1 97.06 28 LYS B CA 1
ATOM 1316 C C . LYS B 1 28 ? 9.664 12.93 -12.5 1 97.06 28 LYS B C 1
ATOM 1318 O O . LYS B 1 28 ? 10.219 13.883 -13.055 1 97.06 28 LYS B O 1
ATOM 1323 N N . SER B 1 29 ? 9.32 12.891 -11.273 1 97.69 29 SER B N 1
ATOM 1324 C CA . SER B 1 29 ? 9.664 13.977 -10.367 1 97.69 29 SER B CA 1
ATOM 1325 C C . SER B 1 29 ? 9.656 13.516 -8.914 1 97.69 29 SER B C 1
ATOM 1327 O O . SER B 1 29 ? 9.039 12.5 -8.586 1 97.69 29 SER B O 1
ATOM 1329 N N . VAL B 1 30 ? 10.391 14.227 -8.102 1 98 30 VAL B N 1
ATOM 1330 C CA . VAL B 1 30 ? 10.492 13.953 -6.676 1 98 30 VAL B CA 1
ATOM 1331 C C . VAL B 1 30 ? 10.383 15.258 -5.887 1 98 30 VAL B C 1
ATOM 1333 O O . VAL B 1 30 ? 11 16.266 -6.254 1 98 30 VAL B O 1
ATOM 1336 N N . THR B 1 31 ? 9.578 15.234 -4.895 1 97.38 31 THR B N 1
ATOM 1337 C CA . THR B 1 31 ? 9.508 16.344 -3.947 1 97.38 31 THR B CA 1
ATOM 1338 C C . THR B 1 31 ? 9.711 15.844 -2.52 1 97.38 31 THR B C 1
ATOM 1340 O O . THR B 1 31 ? 9.133 14.836 -2.121 1 97.38 31 THR B O 1
ATOM 1343 N N . ILE B 1 32 ? 10.508 16.594 -1.772 1 96.56 32 ILE B N 1
ATOM 1344 C CA . ILE B 1 32 ? 10.773 16.234 -0.383 1 96.56 32 ILE B CA 1
ATOM 1345 C C . ILE B 1 32 ? 10.625 17.469 0.502 1 96.56 32 ILE B C 1
ATOM 1347 O O . ILE B 1 32 ? 11.188 18.531 0.202 1 96.56 32 ILE B O 1
ATOM 1351 N N . SER B 1 33 ? 9.914 17.328 1.521 1 95.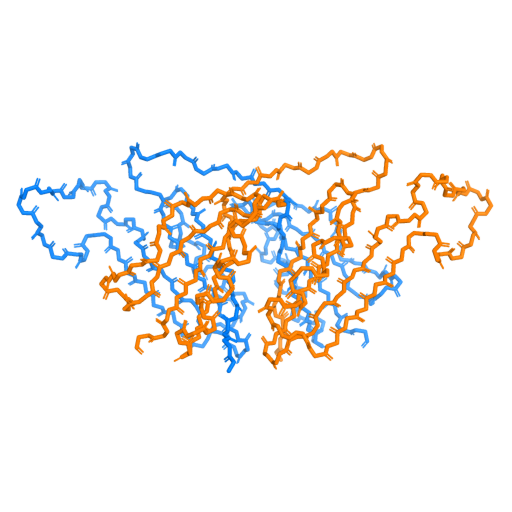12 33 SER B N 1
ATOM 1352 C CA . SER B 1 33 ? 9.797 18.328 2.572 1 95.12 33 SER B CA 1
ATOM 1353 C C . SER B 1 33 ? 10.242 17.781 3.92 1 95.12 33 SER B C 1
ATOM 1355 O O . SER B 1 33 ? 9.82 16.688 4.324 1 95.12 33 SER B O 1
ATOM 1357 N N . THR B 1 34 ? 11.055 18.547 4.586 1 94.62 34 THR B N 1
ATOM 1358 C CA . THR B 1 34 ? 11.547 18.125 5.891 1 94.62 34 THR B CA 1
ATOM 1359 C C . THR B 1 34 ? 10.914 18.953 7.004 1 94.62 34 THR B C 1
ATOM 1361 O O . THR B 1 34 ? 10.344 20.016 6.754 1 94.62 34 THR B O 1
ATOM 1364 N N . PHE B 1 35 ? 11.055 18.438 8.195 1 90.38 35 PHE B N 1
ATOM 1365 C CA . PHE B 1 35 ? 10.516 19.125 9.352 1 90.38 35 PHE B CA 1
ATOM 1366 C C . PHE B 1 35 ? 11.227 20.453 9.562 1 90.38 35 PHE B C 1
ATOM 1368 O O . PHE B 1 35 ? 10.625 21.422 10.055 1 90.38 35 PHE B O 1
ATOM 1375 N N . GLY B 1 36 ? 12.422 20.484 9.266 1 88.06 36 GLY B N 1
ATOM 1376 C CA . GLY B 1 36 ? 13.203 21.703 9.438 1 88.06 36 GLY B CA 1
ATOM 1377 C C . GLY B 1 36 ? 12.766 22.828 8.523 1 88.06 36 GLY B C 1
ATOM 1378 O O . GLY B 1 36 ? 13.086 24 8.766 1 88.06 36 GLY B O 1
ATOM 1379 N N . GLU B 1 37 ? 12.07 22.453 7.461 1 88.62 37 GLU B N 1
ATOM 1380 C CA . GLU B 1 37 ? 11.602 23.453 6.496 1 88.62 37 GLU B CA 1
ATOM 1381 C C . GLU B 1 37 ? 10.305 24.094 6.957 1 88.62 37 GLU B C 1
ATOM 1383 O O . GLU B 1 37 ? 9.844 25.078 6.363 1 88.62 37 GLU B O 1
ATOM 1388 N N . LEU B 1 38 ? 9.672 23.547 7.965 1 79.56 38 LEU B N 1
ATOM 1389 C CA . LEU B 1 38 ? 8.469 24.141 8.531 1 79.56 38 LEU B CA 1
ATOM 1390 C C . LEU B 1 38 ? 8.805 25.469 9.227 1 79.56 38 LEU B C 1
ATOM 1392 O O . LEU B 1 38 ? 9.906 25.6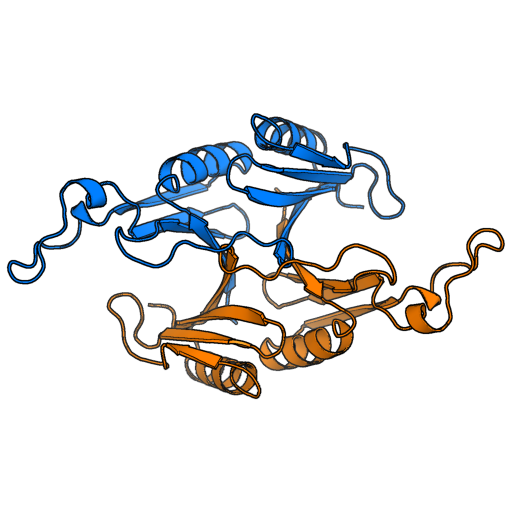25 9.75 1 79.56 38 LEU B O 1
ATOM 1396 N N . PRO B 1 39 ? 7.836 26.406 9.016 1 78.25 39 PRO B N 1
ATOM 1397 C CA . PRO B 1 39 ? 8.07 27.656 9.75 1 78.25 39 PRO B CA 1
ATOM 1398 C C . PRO B 1 39 ? 8.289 27.438 11.242 1 78.25 39 PRO B C 1
ATOM 1400 O O . PRO B 1 39 ? 7.574 26.641 11.859 1 78.25 39 PRO B O 1
ATOM 1403 N N . PRO B 1 40 ? 9.43 28.047 11.633 1 74.88 40 PRO B N 1
ATOM 1404 C CA . PRO B 1 40 ? 9.734 27.859 13.055 1 74.88 40 PRO B CA 1
ATOM 1405 C C . PRO B 1 40 ? 8.609 28.359 13.969 1 74.88 40 PRO B C 1
ATOM 1407 O O . PRO B 1 40 ? 7.945 29.359 13.648 1 74.88 40 PRO B O 1
ATOM 1410 N N . ASN B 1 41 ? 8.125 27.422 14.75 1 75.31 41 ASN B N 1
ATOM 1411 C CA . ASN B 1 41 ? 7.219 27.797 15.828 1 75.31 41 ASN B CA 1
ATOM 1412 C C . ASN B 1 41 ? 7.945 27.875 17.172 1 75.31 41 ASN B C 1
ATOM 1414 O O . ASN B 1 41 ? 8.391 26.859 17.703 1 75.31 41 ASN B O 1
ATOM 1418 N N . PRO B 1 42 ? 8.117 29.094 17.672 1 78.38 42 PRO B N 1
ATOM 1419 C CA . PRO B 1 42 ? 8.859 29.266 18.922 1 78.38 42 PRO B CA 1
ATOM 1420 C C . PRO B 1 42 ? 8.328 28.391 20.047 1 78.38 42 PRO B C 1
ATOM 1422 O O . PRO B 1 42 ? 9.086 27.984 20.938 1 78.38 42 PRO B O 1
ATOM 1425 N N . GLU B 1 43 ? 7.094 28.078 20.016 1 79.25 43 GLU B N 1
ATOM 1426 C CA . GLU B 1 43 ? 6.492 27.297 21.078 1 79.25 43 GLU B CA 1
ATOM 1427 C C . GLU B 1 43 ? 6.789 25.812 20.906 1 79.25 43 GLU B C 1
ATOM 1429 O O . GLU B 1 43 ? 6.742 25.047 21.875 1 79.25 43 GLU B O 1
ATOM 1434 N N . HIS B 1 44 ? 7.074 25.484 19.734 1 76.94 44 HIS B N 1
ATOM 1435 C CA . HIS B 1 44 ? 7.375 24.078 19.453 1 76.94 44 HIS B CA 1
ATOM 1436 C C . HIS B 1 44 ? 8.617 23.953 18.578 1 76.94 44 HIS B C 1
ATOM 1438 O O . HIS B 1 44 ? 8.516 23.625 17.391 1 76.94 44 HIS B O 1
ATOM 1444 N N . PRO B 1 45 ? 9.734 24.156 19.328 1 80.81 45 PRO B N 1
ATOM 1445 C CA . PRO B 1 45 ? 10.961 24.062 18.531 1 80.81 45 PRO B CA 1
ATOM 1446 C C . PRO B 1 45 ? 11.227 22.641 18.031 1 80.81 45 PRO B C 1
ATOM 1448 O O . PRO B 1 45 ? 10.945 21.672 18.734 1 80.81 45 PRO B O 1
ATOM 1451 N N . ILE B 1 46 ? 11.531 22.562 16.797 1 83.06 46 ILE B N 1
ATOM 1452 C CA . ILE B 1 46 ? 11.891 21.281 16.203 1 83.06 46 ILE B CA 1
ATOM 1453 C C . ILE B 1 46 ? 13.297 20.875 16.656 1 83.06 46 ILE B C 1
ATOM 1455 O O . ILE B 1 46 ? 14.258 21.625 16.438 1 83.06 46 ILE B O 1
ATOM 1459 N N . PRO B 1 47 ? 13.367 19.828 17.297 1 85.62 47 PRO B N 1
ATOM 1460 C CA . PRO B 1 47 ? 14.695 19.359 17.688 1 85.62 47 PRO B CA 1
ATOM 1461 C C . PRO B 1 47 ? 15.648 19.203 16.516 1 85.62 47 PRO B C 1
ATOM 1463 O O . PRO B 1 47 ? 15.219 18.812 15.422 1 85.62 47 PRO B O 1
ATOM 1466 N N . PRO B 1 48 ? 16.906 19.547 16.766 1 84.19 48 PRO B N 1
ATOM 1467 C CA . PRO B 1 48 ? 17.891 19.469 15.688 1 84.19 48 PRO B CA 1
ATOM 1468 C C . PRO B 1 48 ? 17.906 18.109 14.992 1 84.19 48 PRO B C 1
ATOM 1470 O O . PRO B 1 48 ? 18.078 18.031 13.773 1 84.19 48 PRO B O 1
ATOM 1473 N N . GLU B 1 49 ? 17.719 17.062 15.711 1 85.5 49 GLU B N 1
ATOM 1474 C CA . GLU B 1 49 ? 17.75 15.719 15.156 1 85.5 49 GLU B CA 1
ATOM 1475 C C . GLU B 1 49 ? 16.562 15.469 14.242 1 85.5 49 GLU B C 1
ATOM 1477 O O . GLU B 1 49 ? 16.578 14.539 13.43 1 85.5 49 GLU B O 1
ATOM 1482 N N . ALA B 1 50 ? 15.57 16.297 14.359 1 88.19 50 ALA B N 1
ATOM 1483 C CA . ALA B 1 50 ? 14.336 16.094 13.602 1 88.19 50 ALA B CA 1
ATOM 1484 C C . ALA B 1 50 ? 14.32 16.953 12.336 1 88.19 50 ALA B C 1
ATOM 1486 O O . ALA B 1 50 ? 13.516 16.719 11.438 1 88.19 50 ALA B O 1
ATOM 1487 N N . LYS B 1 51 ? 15.203 17.812 12.289 1 89.69 51 LYS B N 1
ATOM 1488 C CA . LYS B 1 51 ? 15.156 18.812 11.234 1 89.69 51 LYS B CA 1
ATOM 1489 C C . LYS B 1 51 ? 15.297 18.172 9.859 1 89.69 51 LYS B C 1
ATOM 1491 O O . LYS B 1 51 ? 14.633 18.578 8.898 1 89.69 51 LYS B O 1
ATOM 1496 N N . ASP B 1 52 ? 16.062 17.094 9.805 1 92.38 52 ASP B N 1
ATOM 1497 C CA . ASP B 1 52 ? 16.359 16.516 8.508 1 92.38 52 ASP B CA 1
ATOM 1498 C C . ASP B 1 52 ? 15.398 15.367 8.188 1 92.38 52 ASP B C 1
ATOM 1500 O O . ASP B 1 52 ? 15.438 14.805 7.086 1 92.38 52 ASP B O 1
ATOM 1504 N N . LEU B 1 53 ? 14.555 15.094 9.148 1 94.19 53 LEU B N 1
ATOM 1505 C CA . LEU B 1 53 ? 13.586 14.031 8.922 1 94.19 53 LEU B CA 1
ATOM 1506 C C . LEU B 1 53 ? 12.523 14.469 7.922 1 94.19 53 LEU B C 1
ATOM 1508 O O . LEU B 1 53 ? 12.141 15.641 7.887 1 94.19 53 LEU B O 1
ATOM 1512 N N . VAL B 1 54 ? 12.109 13.523 7.133 1 96.19 54 VAL B N 1
ATOM 1513 C CA . VAL B 1 54 ? 11.141 13.789 6.07 1 96.19 54 VAL B CA 1
ATOM 1514 C C . VAL B 1 54 ? 9.742 13.938 6.668 1 96.19 54 VAL B C 1
ATOM 1516 O O . VAL B 1 54 ? 9.211 12.992 7.262 1 96.19 54 VAL B O 1
ATOM 1519 N N . MET B 1 55 ? 9.219 15.109 6.531 1 94.12 55 MET B N 1
ATOM 1520 C CA . MET B 1 55 ? 7.824 15.336 6.898 1 94.12 55 MET B CA 1
ATOM 1521 C C . MET B 1 55 ? 6.883 14.711 5.875 1 94.12 55 MET B C 1
ATOM 1523 O O . MET B 1 55 ? 5.938 14.008 6.242 1 94.12 55 MET B O 1
ATOM 1527 N N . ASN B 1 56 ? 7.199 14.945 4.637 1 96.25 56 ASN B N 1
ATOM 1528 C CA . ASN B 1 56 ? 6.473 14.375 3.506 1 96.25 56 ASN B CA 1
ATOM 1529 C C . ASN B 1 56 ? 7.336 14.328 2.248 1 96.25 56 ASN B C 1
ATOM 1531 O O . ASN B 1 56 ? 8.102 15.258 1.979 1 96.25 56 ASN B O 1
ATOM 1535 N N . ALA B 1 57 ? 7.227 13.289 1.541 1 97.94 57 ALA B N 1
ATOM 1536 C CA . ALA B 1 57 ? 7.883 13.164 0.244 1 97.94 57 ALA B CA 1
ATOM 1537 C C . ALA B 1 57 ? 6.973 12.477 -0.771 1 97.94 57 ALA B C 1
ATOM 1539 O O . ALA B 1 57 ? 6.117 11.672 -0.399 1 97.94 57 ALA B O 1
ATOM 1540 N N . GLN B 1 58 ? 7.199 12.859 -2.012 1 97.62 58 GLN B N 1
ATOM 1541 C CA . GLN B 1 58 ? 6.375 12.312 -3.082 1 97.62 58 GLN B CA 1
ATOM 1542 C C . GLN B 1 58 ? 7.215 11.984 -4.312 1 97.62 58 GLN B C 1
ATOM 1544 O O . GLN B 1 58 ? 8.07 12.781 -4.711 1 97.62 58 GLN B O 1
ATOM 1549 N N . ILE B 1 59 ? 7.02 10.828 -4.812 1 97.81 59 ILE B N 1
ATOM 1550 C CA . ILE B 1 59 ? 7.574 10.414 -6.098 1 97.81 59 ILE B CA 1
ATOM 1551 C C . ILE B 1 59 ? 6.457 10.312 -7.129 1 97.81 59 ILE B C 1
ATOM 1553 O O . ILE B 1 59 ? 5.488 9.578 -6.934 1 97.81 59 ILE B O 1
ATOM 1557 N N . GLU B 1 60 ? 6.594 11.031 -8.18 1 96.5 60 GLU B N 1
ATOM 1558 C CA . GLU B 1 60 ? 5.68 10.883 -9.312 1 96.5 60 GLU B CA 1
ATOM 1559 C C . GLU B 1 60 ? 6.238 9.906 -10.352 1 96.5 60 GLU B C 1
ATOM 1561 O O . GLU B 1 60 ? 7.387 10.039 -10.773 1 96.5 60 GLU B O 1
ATOM 1566 N N . LEU B 1 61 ? 5.406 8.961 -10.656 1 94.25 61 LEU B N 1
ATOM 1567 C CA . LEU B 1 61 ? 5.77 7.977 -11.672 1 94.25 61 LEU B CA 1
ATOM 1568 C C . LEU B 1 61 ? 4.98 8.211 -12.961 1 94.25 61 LEU B C 1
ATOM 1570 O O . LEU B 1 61 ? 4.164 9.133 -13.031 1 94.25 61 LEU B O 1
ATOM 1574 N N . GLU B 1 62 ? 5.387 7.438 -14 1 87.38 62 GLU B N 1
ATOM 1575 C CA . GLU B 1 62 ? 4.605 7.551 -15.227 1 87.38 62 GLU B CA 1
ATOM 1576 C C . GLU B 1 62 ? 3.123 7.312 -14.961 1 87.38 62 GLU B C 1
ATOM 1578 O O . GLU B 1 62 ? 2.273 8.078 -15.422 1 87.38 62 GLU B O 1
ATOM 1583 N N . GLU B 1 63 ? 2.918 6.25 -14.312 1 83.75 63 GLU B N 1
ATOM 1584 C CA . GLU B 1 63 ? 1.565 5.949 -13.844 1 83.75 63 GLU B CA 1
ATOM 1585 C C . GLU B 1 63 ? 1.534 5.734 -12.336 1 83.75 63 GLU B C 1
ATOM 1587 O O . GLU B 1 63 ? 2.053 4.73 -11.836 1 83.75 63 GLU B O 1
ATOM 1592 N N . GLY B 1 64 ? 1.057 6.773 -11.664 1 88.12 64 GLY B N 1
ATOM 1593 C CA . GLY B 1 64 ? 0.91 6.613 -10.227 1 88.12 64 GLY B CA 1
ATOM 1594 C C . GLY B 1 64 ? 1.869 7.477 -9.43 1 88.12 64 GLY B C 1
ATOM 1595 O O . GLY B 1 64 ? 2.547 8.344 -9.984 1 88.12 64 GLY B O 1
ATOM 1596 N N . GLN B 1 65 ? 1.889 7.191 -8.078 1 94.5 65 GLN B N 1
ATOM 1597 C CA . GLN B 1 65 ? 2.693 7.969 -7.137 1 94.5 65 GLN B CA 1
ATOM 1598 C C . GLN B 1 65 ? 3.014 7.152 -5.887 1 94.5 65 GLN B C 1
ATOM 1600 O O . GLN B 1 65 ? 2.355 6.148 -5.605 1 94.5 65 GLN B O 1
ATOM 1605 N N . MET B 1 66 ? 4.07 7.555 -5.234 1 97.62 66 MET B N 1
ATOM 1606 C CA . MET B 1 66 ? 4.434 7.078 -3.9 1 97.62 66 MET B CA 1
ATOM 1607 C C . MET B 1 66 ? 4.645 8.242 -2.943 1 97.62 66 MET B C 1
ATOM 1609 O O . MET B 1 66 ? 5.215 9.266 -3.324 1 97.62 66 MET B O 1
ATOM 1613 N N . MET B 1 67 ? 4.238 8.023 -1.729 1 98.06 67 MET B N 1
ATOM 1614 C CA . MET B 1 67 ? 4.473 9.062 -0.727 1 98.06 67 MET B CA 1
ATOM 1615 C C . MET B 1 67 ? 5.164 8.484 0.504 1 98.06 67 MET B C 1
ATOM 1617 O O . MET B 1 67 ? 5.043 7.289 0.784 1 98.06 67 MET B O 1
ATOM 1621 N N . PHE B 1 68 ? 5.871 9.367 1.192 1 98.06 68 PHE B N 1
ATOM 1622 C CA . PHE B 1 68 ? 6.73 8.914 2.279 1 98.06 68 PHE B CA 1
ATOM 1623 C C . PHE B 1 68 ? 6.73 9.922 3.424 1 98.06 68 PHE B C 1
ATOM 1625 O O . PHE B 1 68 ? 6.559 11.117 3.201 1 98.06 68 PHE B O 1
ATOM 1632 N N . SER B 1 69 ? 7.059 9.398 4.57 1 96.69 69 SER B N 1
ATOM 1633 C CA . SER B 1 69 ? 7.426 10.25 5.699 1 96.69 69 SER B CA 1
ATOM 1634 C C . SER B 1 69 ? 8.289 9.492 6.707 1 96.69 69 SER B C 1
ATOM 1636 O O . SER B 1 69 ? 8.461 8.273 6.594 1 96.69 69 SER B O 1
ATOM 1638 N N . ASP B 1 70 ? 8.875 10.258 7.602 1 95.62 70 ASP B N 1
ATOM 1639 C CA . ASP B 1 70 ? 9.586 9.703 8.75 1 95.62 70 ASP B CA 1
ATOM 1640 C C . ASP B 1 70 ? 8.781 9.875 10.031 1 95.62 70 ASP B C 1
ATOM 1642 O O . ASP B 1 70 ? 8.07 10.875 10.195 1 95.62 70 ASP B O 1
ATOM 1646 N N . THR B 1 71 ? 8.953 8.945 10.891 1 92.25 71 THR B N 1
ATOM 1647 C CA . THR B 1 71 ? 8.422 9.133 12.234 1 92.25 71 THR B CA 1
ATOM 1648 C C . THR B 1 71 ? 9.164 10.242 12.969 1 92.25 71 THR B C 1
ATOM 1650 O O . THR B 1 71 ? 10.391 10.352 12.852 1 92.25 71 THR B O 1
ATOM 1653 N N . TYR B 1 72 ? 8.32 11.016 13.547 1 86.75 72 TYR B N 1
ATOM 1654 C CA . TYR B 1 72 ? 8.93 12.062 14.359 1 86.75 72 TYR B CA 1
ATOM 1655 C C . TYR B 1 72 ? 9.586 11.484 15.602 1 86.75 72 TYR B C 1
ATOM 1657 O O . TYR B 1 72 ? 9.062 10.539 16.203 1 86.75 72 TYR B O 1
ATOM 1665 N N . PRO B 1 73 ? 10.727 12.102 15.992 1 82.81 73 PRO B N 1
ATOM 1666 C CA . PRO B 1 73 ? 11.367 11.602 17.203 1 82.81 73 PRO B CA 1
ATOM 1667 C C . PRO B 1 73 ? 10.43 11.609 18.422 1 82.81 73 PRO B C 1
ATOM 1669 O O . PRO B 1 73 ? 9.695 12.578 18.625 1 82.81 73 PRO B O 1
ATOM 1672 N N . GLY B 1 74 ? 10.422 10.484 19.172 1 81.06 74 GLY B N 1
ATOM 1673 C CA . GLY B 1 74 ? 9.562 10.398 20.344 1 81.06 74 GLY B CA 1
ATOM 1674 C C . GLY B 1 74 ? 8.203 9.797 20.062 1 81.06 74 GLY B C 1
ATOM 1675 O O . GLY B 1 74 ? 7.465 9.438 20.969 1 81.06 74 GLY B O 1
ATOM 1676 N N . SER B 1 75 ? 7.832 9.758 18.812 1 81.88 75 SER B N 1
ATOM 1677 C CA . SER B 1 75 ? 6.59 9.094 18.438 1 81.88 75 SER B CA 1
ATOM 1678 C C . SER B 1 75 ? 6.762 7.578 18.39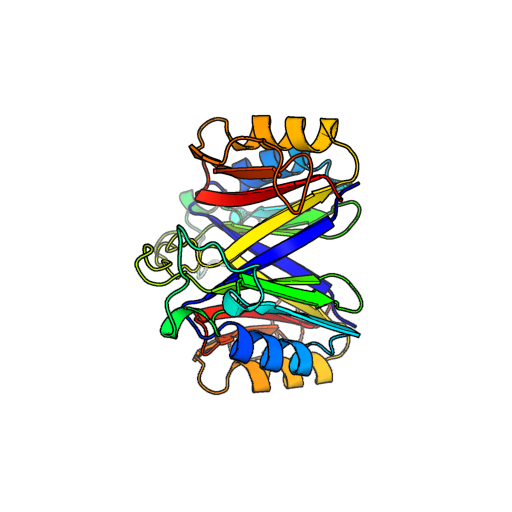1 1 81.88 75 SER B C 1
ATOM 1680 O O . SER B 1 75 ? 7.879 7.078 18.25 1 81.88 75 SER B O 1
ATOM 1682 N N . PRO B 1 76 ? 5.617 6.926 18.625 1 79.81 76 PRO B N 1
ATOM 1683 C CA . PRO B 1 76 ? 5.738 5.473 18.5 1 79.81 76 PRO B CA 1
ATOM 1684 C C . PRO B 1 76 ? 6.336 5.047 17.156 1 79.81 76 PRO B C 1
ATOM 1686 O O . PRO B 1 76 ? 6.059 5.672 16.125 1 79.81 76 PRO B O 1
ATOM 1689 N N . GLN B 1 77 ? 7.191 4.031 17.359 1 82.12 77 GLN B N 1
ATOM 1690 C CA . GLN B 1 77 ? 7.797 3.504 16.141 1 82.12 77 GLN B CA 1
ATOM 1691 C C . GLN B 1 77 ? 6.781 2.713 15.328 1 82.12 77 GLN B C 1
ATOM 1693 O O . GLN B 1 77 ? 5.836 2.143 15.883 1 82.12 77 GLN B O 1
ATOM 1698 N N . VAL B 1 78 ? 7.023 2.711 14.07 1 86.56 78 VAL B N 1
ATOM 1699 C CA . VAL B 1 78 ? 6.117 1.995 13.18 1 86.56 78 VAL B CA 1
ATOM 1700 C C . VAL B 1 78 ? 6.336 0.49 13.32 1 86.56 78 VAL B C 1
ATOM 1702 O O . VAL B 1 78 ? 7.461 0.037 13.539 1 86.56 78 VAL B O 1
ATOM 1705 N N . THR B 1 79 ? 5.312 -0.186 13.25 1 90.25 79 THR B N 1
ATOM 1706 C CA . THR B 1 79 ? 5.363 -1.641 13.156 1 90.25 79 THR B CA 1
ATOM 1707 C C . THR B 1 79 ? 5.41 -2.084 11.695 1 90.25 79 THR B C 1
ATOM 1709 O O . THR B 1 79 ? 4.477 -1.836 10.93 1 90.25 79 THR B O 1
ATOM 1712 N N . VAL B 1 80 ? 6.52 -2.711 11.391 1 91.62 80 VAL B N 1
ATOM 1713 C CA . VAL B 1 80 ? 6.645 -3.244 10.039 1 91.62 80 VAL B CA 1
ATOM 1714 C C . VAL B 1 80 ? 5.836 -4.535 9.922 1 91.62 80 VAL B C 1
ATOM 1716 O O . VAL B 1 80 ? 5.988 -5.449 10.734 1 91.62 80 VAL B O 1
ATOM 1719 N N . GLY B 1 81 ? 4.957 -4.535 8.953 1 91.75 81 GLY B N 1
ATOM 1720 C CA . GLY B 1 81 ? 4.141 -5.715 8.727 1 91.75 81 GLY B CA 1
ATOM 1721 C C . GLY B 1 81 ? 4.234 -6.246 7.312 1 91.75 81 GLY B C 1
ATOM 1722 O O . GLY B 1 81 ? 4.926 -5.668 6.473 1 91.75 81 GLY B O 1
ATOM 1723 N N . ASP B 1 82 ? 3.537 -7.426 7.105 1 91.31 82 ASP B N 1
ATOM 1724 C CA . ASP B 1 82 ? 3.529 -8.031 5.777 1 91.31 82 ASP B CA 1
ATOM 1725 C C . ASP B 1 82 ? 2.102 -8.211 5.266 1 91.31 82 ASP B C 1
ATOM 1727 O O . ASP B 1 82 ? 1.861 -8.992 4.344 1 91.31 82 ASP B O 1
ATOM 1731 N N . ASN B 1 83 ? 1.222 -7.426 5.871 1 95.12 83 ASN B N 1
ATOM 1732 C CA . ASN B 1 83 ? -0.171 -7.508 5.445 1 95.12 83 ASN B CA 1
ATOM 1733 C C . ASN B 1 83 ? -0.415 -6.695 4.176 1 95.12 83 ASN B C 1
ATOM 1735 O O . ASN B 1 83 ? -1.432 -6.875 3.502 1 95.12 83 ASN B O 1
ATOM 1739 N N . ILE B 1 84 ? 0.418 -5.801 3.895 1 97.38 84 ILE B N 1
ATOM 1740 C CA . ILE B 1 84 ? 0.357 -5.023 2.664 1 97.38 84 ILE B CA 1
ATOM 1741 C C . ILE B 1 84 ? 1.71 -5.07 1.955 1 97.38 84 ILE B C 1
ATOM 1743 O O . ILE B 1 84 ? 2.74 -4.75 2.553 1 97.38 84 ILE B O 1
ATOM 1747 N N . SER B 1 85 ? 1.701 -5.484 0.773 1 97.75 85 SER B N 1
ATOM 1748 C CA . SER B 1 85 ? 2.854 -5.398 -0.118 1 97.75 85 SER B CA 1
ATOM 1749 C C . SER B 1 85 ? 2.537 -4.559 -1.353 1 97.75 85 SER B C 1
ATOM 1751 O O . SER B 1 85 ? 1.387 -4.168 -1.564 1 97.75 85 SER B O 1
ATOM 1753 N N . ILE B 1 86 ? 3.57 -4.211 -2.08 1 97.94 86 ILE B N 1
ATOM 1754 C CA . ILE B 1 86 ? 3.371 -3.467 -3.318 1 97.94 86 ILE B CA 1
ATOM 1755 C C . ILE B 1 86 ? 3.637 -4.375 -4.516 1 97.94 86 ILE B C 1
ATOM 1757 O O . ILE B 1 86 ? 4.711 -4.973 -4.625 1 97.94 86 ILE B O 1
ATOM 1761 N N . ALA B 1 87 ? 2.67 -4.48 -5.328 1 97.25 87 ALA B N 1
ATOM 1762 C CA . ALA B 1 87 ? 2.809 -5.215 -6.582 1 97.25 87 ALA B CA 1
ATOM 1763 C C . ALA B 1 87 ? 3.156 -4.277 -7.73 1 97.25 87 ALA B C 1
ATOM 1765 O O . ALA B 1 87 ? 2.547 -3.215 -7.883 1 97.25 87 ALA B O 1
ATOM 1766 N N . TYR B 1 88 ? 4.105 -4.617 -8.477 1 96.88 88 TYR B N 1
ATOM 1767 C CA . TYR B 1 88 ? 4.512 -3.893 -9.68 1 96.88 88 TYR B CA 1
ATOM 1768 C C . TYR B 1 88 ? 4.52 -4.812 -10.898 1 96.88 88 TYR B C 1
ATOM 1770 O O . TYR B 1 88 ? 5.184 -5.852 -10.891 1 96.88 88 TYR B O 1
ATOM 1778 N N . THR B 1 89 ? 3.771 -4.465 -11.898 1 96.25 89 THR B N 1
ATOM 1779 C CA . THR B 1 89 ? 3.688 -5.246 -13.125 1 96.25 89 THR B CA 1
ATOM 1780 C C . THR B 1 89 ? 4.156 -4.43 -14.32 1 96.25 89 THR B C 1
ATOM 1782 O O . THR B 1 89 ? 3.82 -3.248 -14.445 1 96.25 89 THR B O 1
ATOM 1785 N N . SER B 1 90 ? 4.945 -5 -15.125 1 96.38 90 SER B N 1
ATOM 1786 C CA . SER B 1 90 ? 5.488 -4.336 -16.312 1 96.38 90 SER B CA 1
ATOM 1787 C C . SER B 1 90 ? 5.555 -5.289 -17.5 1 96.38 90 SER B C 1
ATOM 1789 O O . SER B 1 90 ? 5.645 -6.504 -17.312 1 96.38 90 SER B O 1
ATOM 1791 N N . LYS B 1 91 ? 5.539 -4.777 -18.734 1 96.62 91 LYS B N 1
ATOM 1792 C CA . LYS B 1 91 ? 5.691 -5.578 -19.953 1 96.62 91 LYS B CA 1
ATOM 1793 C C . LYS B 1 91 ? 7.164 -5.742 -20.312 1 96.62 91 LYS B C 1
ATOM 1795 O O . LYS B 1 91 ? 7.5 -6.48 -21.25 1 96.62 91 LYS B O 1
ATOM 1800 N N . ASP B 1 92 ? 7.969 -5.059 -19.641 1 96.81 92 ASP B N 1
ATOM 1801 C CA . ASP B 1 92 ? 9.406 -5.059 -19.891 1 96.81 92 ASP B CA 1
ATOM 1802 C C . ASP B 1 92 ? 10.148 -5.918 -18.891 1 96.81 92 ASP B C 1
ATOM 1804 O O . ASP B 1 92 ? 10.367 -5.5 -17.75 1 96.81 92 ASP B O 1
ATOM 1808 N N . GLU B 1 93 ? 10.594 -7.039 -19.328 1 97.56 93 GLU B N 1
ATOM 1809 C CA . GLU B 1 93 ? 11.266 -7.977 -18.438 1 97.56 93 GLU B CA 1
ATOM 1810 C C . GLU B 1 93 ? 12.57 -7.395 -17.906 1 97.56 93 GLU B C 1
ATOM 1812 O O . GLU B 1 93 ? 12.953 -7.648 -16.75 1 97.56 93 GLU B O 1
ATOM 1817 N N . GLN B 1 94 ? 13.273 -6.664 -18.719 1 97.69 94 GLN B N 1
ATOM 1818 C CA . GLN B 1 94 ? 14.523 -6.059 -18.281 1 97.69 94 GLN B CA 1
ATOM 1819 C C . GLN B 1 94 ? 14.281 -5.074 -17.141 1 97.69 94 GLN B C 1
ATOM 1821 O O . GLN B 1 94 ? 15.086 -4.984 -16.203 1 97.69 94 GLN B O 1
ATOM 1826 N N . GLU B 1 95 ? 13.242 -4.391 -17.25 1 97.25 95 GLU B N 1
ATOM 1827 C CA . GLU B 1 95 ? 12.859 -3.479 -16.172 1 97.25 95 GLU B CA 1
ATOM 1828 C C . GLU B 1 95 ? 12.594 -4.238 -14.867 1 97.25 95 GLU B C 1
ATOM 1830 O O . GLU B 1 95 ? 13.047 -3.822 -13.797 1 97.25 95 GLU B O 1
ATOM 1835 N N . ILE B 1 96 ? 11.875 -5.328 -14.992 1 98.19 96 ILE B N 1
ATOM 1836 C CA . ILE B 1 96 ? 11.562 -6.152 -13.828 1 98.19 96 ILE B CA 1
ATOM 1837 C C . ILE B 1 96 ? 12.859 -6.625 -13.172 1 98.19 96 ILE B C 1
ATOM 1839 O O . ILE B 1 96 ? 13.023 -6.512 -11.953 1 98.19 96 ILE B O 1
ATOM 1843 N N . ARG B 1 97 ? 13.773 -7.07 -13.922 1 98.25 97 ARG B N 1
ATOM 1844 C CA . ARG B 1 97 ? 15.039 -7.582 -13.406 1 98.25 97 ARG B CA 1
ATOM 1845 C C . ARG B 1 97 ? 15.859 -6.465 -12.773 1 98.25 97 ARG B C 1
ATOM 1847 O O . ARG B 1 97 ? 16.484 -6.66 -11.719 1 98.25 97 ARG B O 1
ATOM 1854 N N . PHE B 1 98 ? 15.859 -5.344 -13.453 1 98.38 98 PHE B N 1
ATOM 1855 C CA . PHE B 1 98 ? 16.578 -4.18 -12.938 1 98.38 98 PHE B CA 1
ATOM 1856 C C . PHE B 1 98 ? 16.062 -3.791 -11.562 1 98.38 98 PHE B C 1
ATOM 1858 O O . PHE B 1 98 ? 16.844 -3.609 -10.625 1 98.38 98 PHE B O 1
ATOM 1865 N N . ILE B 1 99 ? 14.742 -3.711 -11.438 1 98.44 99 ILE B N 1
ATOM 1866 C CA . ILE B 1 99 ? 14.109 -3.311 -10.188 1 98.44 99 ILE B CA 1
ATOM 1867 C C . ILE B 1 99 ? 14.359 -4.375 -9.117 1 98.44 99 ILE B C 1
ATOM 1869 O O . ILE B 1 99 ? 14.711 -4.051 -7.98 1 98.44 99 ILE B O 1
ATOM 1873 N N . PHE B 1 100 ? 14.211 -5.598 -9.484 1 98.81 100 PHE B N 1
ATOM 1874 C CA . PHE B 1 100 ? 14.438 -6.707 -8.57 1 98.81 100 PHE B CA 1
ATOM 1875 C C . PHE B 1 100 ? 15.852 -6.664 -8.008 1 98.81 100 PHE B C 1
ATOM 1877 O O . PHE B 1 100 ? 16.047 -6.762 -6.793 1 98.81 100 PHE B O 1
ATOM 1884 N N . ASP B 1 101 ? 16.828 -6.461 -8.82 1 98.69 101 ASP B N 1
ATOM 1885 C CA . ASP B 1 101 ? 18.234 -6.43 -8.43 1 98.69 101 ASP B CA 1
ATOM 1886 C C . ASP B 1 101 ? 18.516 -5.258 -7.492 1 98.69 101 ASP B C 1
ATOM 1888 O O . ASP B 1 101 ? 19.328 -5.371 -6.57 1 98.69 101 ASP B O 1
ATOM 1892 N N . GLY B 1 102 ? 17.906 -4.215 -7.781 1 98.56 102 GLY B N 1
ATOM 1893 C CA . GLY B 1 102 ? 18.062 -3.057 -6.918 1 98.56 102 GLY B CA 1
ATOM 1894 C C . GLY B 1 102 ? 17.438 -3.242 -5.547 1 98.56 102 GLY B C 1
ATOM 1895 O O . GLY B 1 102 ? 18.031 -2.836 -4.535 1 98.56 102 GLY B O 1
ATOM 1896 N N . LEU B 1 103 ? 16.266 -3.818 -5.527 1 98.5 103 LEU B N 1
ATOM 1897 C CA . LEU B 1 103 ? 15.523 -3.979 -4.281 1 98.5 103 LEU B CA 1
ATOM 1898 C C . LEU B 1 103 ? 16.172 -5.031 -3.393 1 98.5 103 LEU B C 1
ATOM 1900 O O . LEU B 1 103 ? 16.109 -4.941 -2.164 1 98.5 103 LEU B O 1
ATOM 1904 N N . LYS B 1 104 ? 16.797 -5.992 -3.971 1 98.25 104 LYS B N 1
ATOM 1905 C CA . LYS B 1 104 ? 17.328 -7.098 -3.174 1 98.25 104 LYS B CA 1
ATOM 1906 C C . LYS B 1 104 ? 18.609 -6.695 -2.453 1 98.25 104 LYS B C 1
ATOM 1908 O O . LYS B 1 104 ? 19.031 -7.375 -1.52 1 98.25 104 LYS B O 1
ATOM 1913 N N . GLU B 1 105 ? 19.281 -5.66 -2.938 1 97.94 105 GLU B N 1
ATOM 1914 C CA . GLU B 1 105 ? 20.5 -5.199 -2.27 1 97.94 105 GLU B CA 1
ATOM 1915 C C . GLU B 1 105 ? 20.203 -4.77 -0.834 1 97.94 105 GLU B C 1
ATOM 1917 O O . GLU B 1 105 ? 19.484 -3.789 -0.607 1 97.94 105 GLU B O 1
ATOM 1922 N N . GLY B 1 106 ? 20.844 -5.422 0.076 1 97.69 106 GLY B N 1
ATOM 1923 C CA . GLY B 1 106 ? 20.609 -5.125 1.479 1 97.69 106 GLY B CA 1
ATOM 1924 C C . GLY B 1 106 ? 19.266 -5.641 1.976 1 97.69 106 GLY B C 1
ATOM 1925 O O . GLY B 1 106 ? 18.875 -5.383 3.117 1 97.69 106 GLY B O 1
ATOM 1926 N N . GLY B 1 107 ? 18.547 -6.309 1.057 1 97.56 107 GLY B N 1
ATOM 1927 C CA . GLY B 1 107 ? 17.234 -6.859 1.395 1 97.56 107 GLY B CA 1
ATOM 1928 C C . GLY B 1 107 ? 17.234 -8.375 1.487 1 97.56 107 GLY B C 1
ATOM 1929 O O . GLY B 1 107 ? 18.266 -8.984 1.763 1 97.56 107 GLY B O 1
ATOM 1930 N N . LYS B 1 108 ? 16.062 -8.945 1.444 1 97.75 108 LYS B N 1
ATOM 1931 C CA . LYS B 1 108 ? 15.867 -10.391 1.521 1 97.75 108 LYS B CA 1
ATOM 1932 C C . LYS B 1 108 ? 14.977 -10.891 0.386 1 97.75 108 LYS B C 1
ATOM 1934 O O . LYS B 1 108 ? 13.859 -10.406 0.214 1 97.75 108 LYS B O 1
ATOM 1939 N N . ILE B 1 109 ? 15.539 -11.875 -0.313 1 98.19 109 ILE B N 1
ATOM 1940 C CA . ILE B 1 109 ? 14.75 -12.484 -1.378 1 98.19 109 ILE B CA 1
ATOM 1941 C C . ILE B 1 109 ? 13.711 -13.43 -0.776 1 98.19 109 ILE B C 1
ATOM 1943 O O . ILE B 1 109 ? 14.062 -14.352 -0.038 1 98.19 109 ILE B O 1
ATOM 1947 N N . VAL B 1 110 ? 12.516 -13.195 -1.048 1 97.19 110 VAL B N 1
ATOM 1948 C CA . VAL B 1 110 ? 11.438 -14.07 -0.614 1 97.19 110 VAL B CA 1
ATOM 1949 C C . VAL B 1 110 ? 11.172 -15.133 -1.679 1 97.19 110 VAL B C 1
ATOM 1951 O O . VAL B 1 110 ? 11 -16.312 -1.358 1 97.19 110 VAL B O 1
ATOM 1954 N N . MET B 1 111 ? 11.148 -14.703 -2.906 1 97.62 111 MET B N 1
ATOM 1955 C CA . MET B 1 111 ? 11.008 -15.578 -4.07 1 97.62 111 MET B CA 1
ATOM 1956 C C . MET B 1 111 ? 11.852 -15.062 -5.234 1 97.62 111 MET B C 1
ATOM 1958 O O . MET B 1 111 ? 11.656 -13.945 -5.703 1 97.62 111 MET B O 1
ATOM 1962 N N . GLU B 1 112 ? 12.727 -15.922 -5.648 1 98.44 112 GLU B N 1
ATOM 1963 C CA . GLU B 1 112 ? 13.547 -15.555 -6.793 1 98.44 112 GLU B CA 1
ATOM 1964 C C . GLU B 1 112 ? 12.695 -15.375 -8.047 1 98.44 112 GLU B C 1
ATOM 1966 O O . GLU B 1 112 ? 11.648 -16.016 -8.188 1 98.44 112 GLU B O 1
ATOM 1971 N N . LEU B 1 113 ? 13.211 -14.5 -8.945 1 98.44 113 LEU B N 1
ATOM 1972 C CA . LEU B 1 113 ? 12.531 -14.359 -10.227 1 98.44 113 LEU B CA 1
ATOM 1973 C C . LEU B 1 113 ? 12.43 -15.703 -10.938 1 98.44 113 LEU B C 1
ATOM 1975 O O . LEU B 1 113 ? 13.453 -16.359 -11.172 1 98.44 113 LEU B O 1
ATOM 1979 N N . GLN B 1 114 ? 11.25 -16.016 -11.242 1 98.38 114 GLN B N 1
ATOM 1980 C CA . GLN B 1 114 ? 10.992 -17.297 -11.898 1 98.38 114 GLN B CA 1
ATOM 1981 C C . GLN B 1 114 ? 9.633 -17.297 -12.578 1 98.38 114 GLN B C 1
ATOM 1983 O O . GLN B 1 114 ? 8.828 -16.375 -12.383 1 98.38 114 GLN B O 1
ATOM 1988 N N . GLU B 1 115 ? 9.438 -18.328 -13.414 1 97.19 115 GLU B N 1
ATOM 1989 C CA . GLU B 1 115 ? 8.133 -18.484 -14.047 1 97.19 115 GLU B CA 1
ATOM 1990 C C . GLU B 1 115 ? 7.109 -19.062 -13.07 1 97.19 115 GLU B C 1
ATOM 1992 O O . GLU B 1 115 ? 7.422 -19.984 -12.312 1 97.19 115 GLU B O 1
ATOM 1997 N N . THR B 1 116 ? 5.93 -18.469 -13.078 1 94.31 116 THR B N 1
ATOM 1998 C CA . THR B 1 116 ? 4.777 -18.984 -12.352 1 94.31 116 THR B CA 1
ATOM 1999 C C . THR B 1 116 ? 3.594 -19.203 -13.289 1 94.31 116 THR B C 1
ATOM 2001 O O . THR B 1 116 ? 3.709 -19 -14.5 1 94.31 116 THR B O 1
ATOM 2004 N N . PHE B 1 117 ? 2.59 -19.703 -12.75 1 88.38 117 PHE B N 1
ATOM 2005 C CA . PHE B 1 117 ? 1.407 -19.969 -13.562 1 88.38 117 PHE B CA 1
ATOM 2006 C C . PHE B 1 117 ? 0.782 -18.672 -14.055 1 88.38 117 PHE B C 1
ATOM 2008 O O . PHE B 1 117 ? 0.068 -18.656 -15.055 1 88.38 117 PHE B O 1
ATOM 2015 N N . TRP B 1 118 ? 1.093 -17.516 -13.359 1 90.06 118 TRP B N 1
ATOM 2016 C CA . TRP B 1 118 ? 0.428 -16.266 -13.727 1 90.06 118 TRP B CA 1
ATOM 2017 C C . TRP B 1 118 ? 1.399 -15.312 -14.422 1 90.06 118 TRP B C 1
ATOM 2019 O O . TRP B 1 118 ? 0.986 -14.297 -14.992 1 90.06 118 TRP B O 1
ATOM 2029 N N . SER B 1 119 ? 2.633 -15.578 -14.406 1 95.69 119 SER B N 1
ATOM 2030 C CA . SER B 1 119 ? 3.625 -14.68 -15 1 95.69 119 SER B CA 1
ATOM 2031 C C . SER B 1 119 ? 4.883 -15.445 -15.406 1 95.69 119 SER B C 1
ATOM 2033 O O . SER B 1 119 ? 5.352 -16.312 -14.672 1 95.69 119 SER B O 1
ATOM 2035 N N . LYS B 1 120 ? 5.492 -15.109 -16.484 1 97.62 120 LYS B N 1
ATOM 2036 C CA . LYS B 1 120 ? 6.719 -15.742 -16.969 1 97.62 120 LYS B CA 1
ATOM 2037 C C . LYS B 1 120 ? 7.93 -15.289 -16.156 1 97.62 120 LYS B C 1
ATOM 2039 O O . LYS B 1 120 ? 9 -15.898 -16.234 1 97.62 120 LYS B O 1
ATOM 2044 N N . CYS B 1 121 ? 7.75 -14.266 -15.484 1 98.31 121 CYS B N 1
ATOM 2045 C CA . CYS B 1 121 ? 8.812 -13.711 -14.641 1 98.31 121 CYS B CA 1
ATOM 2046 C C . CYS B 1 121 ? 8.227 -13.016 -13.422 1 98.31 121 CYS B C 1
ATOM 2048 O O . CYS B 1 121 ? 7.699 -11.906 -13.531 1 98.31 121 CYS B O 1
ATOM 2050 N N . TYR B 1 122 ? 8.328 -13.695 -12.312 1 98.25 122 TYR B N 1
ATOM 2051 C CA . TYR B 1 122 ? 7.734 -13.211 -11.07 1 98.25 122 TYR B CA 1
ATOM 2052 C C . TYR B 1 122 ? 8.672 -13.445 -9.891 1 98.25 122 TYR B C 1
ATOM 2054 O O . TYR B 1 122 ? 9.32 -14.484 -9.805 1 98.25 122 TYR B O 1
ATOM 2062 N N . GLY B 1 123 ? 8.727 -12.469 -8.969 1 98.44 123 GLY B N 1
ATOM 2063 C CA . GLY B 1 123 ? 9.516 -12.609 -7.75 1 98.44 123 GLY B CA 1
ATOM 2064 C C . GLY B 1 123 ? 9.086 -11.656 -6.652 1 98.44 123 GLY B C 1
ATOM 2065 O O . GLY B 1 123 ? 8.281 -10.75 -6.887 1 98.44 123 GLY B O 1
ATOM 2066 N N . GLN B 1 124 ? 9.57 -11.961 -5.461 1 98.44 124 GLN B N 1
ATOM 2067 C CA . GLN B 1 124 ? 9.273 -11.141 -4.293 1 98.44 124 GLN B CA 1
ATOM 2068 C C . GLN B 1 124 ? 10.539 -10.82 -3.506 1 98.44 124 GLN B C 1
ATOM 2070 O O . GLN B 1 124 ? 11.391 -11.68 -3.312 1 98.44 124 GLN B O 1
ATOM 2075 N N . VAL B 1 125 ? 10.648 -9.617 -3.102 1 98.38 125 VAL B N 1
ATOM 2076 C CA . VAL B 1 125 ? 11.789 -9.164 -2.312 1 98.38 125 VAL B CA 1
ATOM 2077 C C . VAL B 1 125 ? 11.32 -8.25 -1.19 1 98.38 125 VAL B C 1
ATOM 2079 O O . VAL B 1 125 ? 10.461 -7.387 -1.404 1 98.38 125 VAL B O 1
ATOM 2082 N N . THR B 1 126 ? 11.719 -8.5 0.034 1 98 126 THR B N 1
ATOM 2083 C CA . THR B 1 126 ? 11.656 -7.484 1.078 1 98 126 THR B CA 1
ATOM 2084 C C . THR B 1 126 ? 12.914 -6.617 1.062 1 98 126 THR B C 1
ATOM 2086 O O . THR B 1 126 ? 14.016 -7.105 1.324 1 98 126 THR B O 1
ATOM 2089 N N . ASP B 1 127 ? 12.773 -5.371 0.78 1 98 127 ASP B N 1
ATOM 2090 C CA . ASP B 1 127 ? 13.953 -4.527 0.611 1 98 127 ASP B CA 1
ATOM 2091 C C . ASP B 1 127 ? 14.516 -4.094 1.963 1 98 127 ASP B C 1
ATOM 2093 O O . ASP B 1 127 ? 14.016 -4.5 3.012 1 98 127 ASP B O 1
ATOM 2097 N N . LYS B 1 128 ? 15.609 -3.324 1.952 1 97.25 128 LYS B N 1
ATOM 2098 C CA . LYS B 1 128 ? 16.344 -2.967 3.166 1 97.25 128 LYS B CA 1
ATOM 2099 C C . LYS B 1 128 ? 15.508 -2.047 4.055 1 97.25 128 LYS B C 1
ATOM 2101 O O . LYS B 1 128 ? 15.859 -1.813 5.215 1 97.25 128 LYS B O 1
ATOM 2106 N N . PHE B 1 129 ? 14.383 -1.509 3.578 1 96.62 129 PHE B N 1
ATOM 2107 C CA . PHE B 1 129 ? 13.516 -0.636 4.359 1 96.62 129 PHE B CA 1
ATOM 2108 C C . PHE B 1 129 ? 12.359 -1.422 4.961 1 96.62 129 PHE B C 1
ATOM 2110 O O . PHE B 1 129 ? 11.523 -0.861 5.68 1 96.62 129 PHE B O 1
ATOM 2117 N N . GLY B 1 130 ? 12.281 -2.693 4.613 1 95.62 130 GLY B N 1
ATOM 2118 C CA . GLY B 1 130 ? 11.25 -3.551 5.18 1 95.62 130 GLY B CA 1
ATOM 2119 C C . GLY B 1 130 ? 9.992 -3.615 4.332 1 95.62 130 GLY B C 1
ATOM 2120 O O . GLY B 1 130 ? 8.961 -4.129 4.777 1 95.62 130 GLY B O 1
ATOM 2121 N N . VAL B 1 131 ? 9.977 -3.162 3.143 1 97.06 131 VAL B N 1
ATOM 2122 C CA . VAL B 1 131 ? 8.836 -3.184 2.238 1 97.06 131 VAL B CA 1
ATOM 2123 C C . VAL B 1 131 ? 8.875 -4.449 1.382 1 97.06 131 VAL B C 1
ATOM 2125 O O . VAL B 1 131 ? 9.883 -4.734 0.735 1 97.06 131 VAL B O 1
ATOM 2128 N N . LEU B 1 132 ? 7.809 -5.168 1.412 1 97.56 132 LEU B N 1
ATOM 2129 C CA . LEU B 1 132 ? 7.695 -6.34 0.551 1 97.56 132 LEU B CA 1
ATOM 2130 C C . LEU B 1 132 ? 7.195 -5.949 -0.835 1 97.56 132 LEU B C 1
ATOM 2132 O O . LEU B 1 132 ? 6.125 -5.352 -0.968 1 97.56 132 LEU B O 1
ATOM 2136 N N . TRP B 1 133 ? 7.961 -6.289 -1.86 1 98.38 133 TRP B N 1
ATOM 2137 C CA . TRP B 1 133 ? 7.641 -6.004 -3.256 1 98.38 133 TRP B CA 1
ATOM 2138 C C . TRP B 1 133 ? 7.34 -7.293 -4.016 1 98.38 133 TRP B C 1
ATOM 2140 O O . TRP B 1 133 ? 8.023 -8.305 -3.84 1 98.38 133 TRP B O 1
ATOM 2150 N N . GLN B 1 134 ? 6.316 -7.254 -4.75 1 98.19 134 GLN B N 1
ATOM 2151 C CA . GLN B 1 134 ? 5.992 -8.289 -5.719 1 98.19 134 GLN B CA 1
ATOM 2152 C C . GLN B 1 134 ? 6.168 -7.785 -7.148 1 98.19 134 GLN B C 1
ATOM 2154 O O . GLN B 1 134 ? 5.477 -6.852 -7.57 1 98.19 134 GLN B O 1
ATOM 2159 N N . LEU B 1 135 ? 7.082 -8.367 -7.887 1 98.38 135 LEU B N 1
ATOM 2160 C CA . LEU B 1 135 ? 7.379 -7.926 -9.242 1 98.38 135 LEU B CA 1
ATOM 2161 C C . LEU B 1 135 ? 6.93 -8.969 -10.266 1 98.38 135 LEU B C 1
ATOM 2163 O O . LEU B 1 135 ? 7.227 -10.156 -10.109 1 98.38 135 LEU B O 1
ATOM 2167 N N . SER B 1 136 ? 6.254 -8.469 -11.266 1 98.12 136 SER B N 1
ATOM 2168 C CA . SER B 1 136 ? 5.684 -9.414 -12.219 1 98.12 136 SER B CA 1
ATOM 2169 C C . SER B 1 136 ? 5.805 -8.898 -13.648 1 98.12 136 SER B C 1
ATOM 2171 O O . SER B 1 136 ? 5.508 -7.738 -13.922 1 98.12 136 SER B O 1
ATOM 2173 N N . LEU B 1 137 ? 6.207 -9.812 -14.484 1 98 137 LEU B 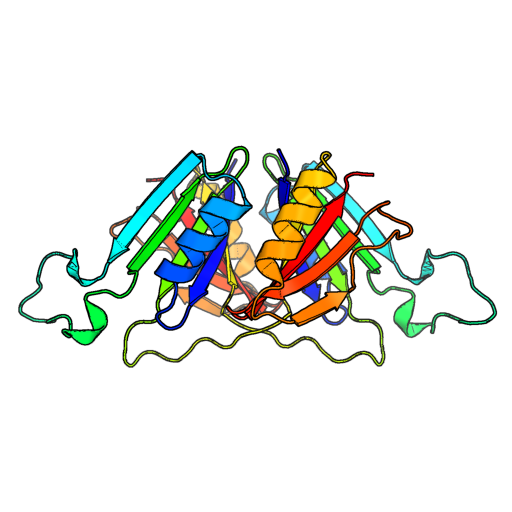N 1
ATOM 2174 C CA . LEU B 1 137 ? 6.039 -9.57 -15.914 1 98 137 LEU B CA 1
ATOM 2175 C C . LEU B 1 137 ? 4.586 -9.773 -16.328 1 98 137 LEU B C 1
ATOM 2177 O O . LEU B 1 137 ? 3.973 -10.789 -15.984 1 98 137 LEU B O 1
ATOM 2181 N N . GLU B 1 138 ? 4.172 -8.75 -17.016 1 93.69 138 GLU B N 1
ATOM 2182 C CA . GLU B 1 138 ? 2.781 -8.844 -17.453 1 93.69 138 GLU B CA 1
ATOM 2183 C C . GLU B 1 138 ? 2.559 -10.086 -18.312 1 93.69 138 GLU B C 1
ATOM 2185 O O . GLU B 1 138 ? 3.389 -10.414 -19.156 1 93.69 138 GLU B O 1
ATOM 2190 N N . ALA B 1 139 ? 1.483 -10.82 -17.953 1 80.75 139 ALA B N 1
ATOM 2191 C CA . ALA B 1 139 ? 1.172 -12.047 -18.672 1 80.75 139 ALA B CA 1
ATOM 2192 C C . ALA B 1 139 ? 0.768 -11.742 -20.109 1 80.75 139 ALA B C 1
ATOM 2194 O O . ALA B 1 139 ? 0.225 -10.68 -20.406 1 80.75 139 ALA B O 1
#

Sequence (278 aa):
MGNMYPYFVLNGRAKEAVVLYAELFNAKSVTISTFGELPPNPEHPIPPEAKDLVMNAQIELEEGQMMFSDTYPGSPQVTVGDNISIAYTSKDEQEIRFIFDGLKEGGKIVMELQETFWSKCYGQVTDKFGVLWQLSLEAMGNMYPYFVLNGRAKEAVVLYAELFNAKSVTISTFGELPPNPEHPIPPEAKDLVMNAQIELEEGQMMFSDTYPGSPQVTVGDNISIAYTSKDEQEIRFIFDGLKEGGKIVMELQETFWSKCYGQVTDKFGVLWQLSLEA

InterPro domains:
  IPR028973 PhnB-like [PF06983] (6-135)
  IPR028973 PhnB-like [cd06588] (4-136)
  IPR029068 Glyoxalase/Bleomycin resistance protein/Dihydroxybiphenyl dioxygenase [G3DSA:3.10.180.10] (8-139)
  IPR029068 Glyoxalase/Bleomycin resistance protein/Dihydroxybiphenyl dioxygenase [SSF54593] (3-138)

Foldseek 3Di:
DDADEDEEEFAQCQVVVQVLCCVLQVFPDKDWDFPLNPPADPVDGQDPVRRRWTCKMKTHHPPHIYMYGYDGPPDDDDDQDDPDAAEDEDQDVVSLVSNVVSQQVCWAWPFAFACDPQARTWGWIQGNRRHIYIYGYHD/DDADEDEEEFAQCQVVVQVLCCVLQVFPDKDWDFPLPPPADPVDGQDPVRRRWTCKMKTHHPPHIYMYGYDGPPDDDDDQDDPDAEEDEDQDVVSLVSNVVSQQVCWAWPFAFACDPQARTWGWIQGNRRGIYIYGYHD

Solvent-accessible surface area (backbone atoms only — not comparable to full-atom values): 14748 Å² total; per-residue (Å²): 134,46,48,66,31,49,32,39,50,32,86,66,47,32,65,62,48,51,54,52,50,36,61,59,62,56,42,75,44,75,50,79,38,36,48,56,73,46,80,86,39,90,89,57,68,75,51,78,87,39,27,78,29,30,60,38,31,39,37,34,36,90,58,57,49,41,32,36,18,25,56,56,86,91,50,79,78,70,41,78,30,64,25,57,31,41,35,37,36,22,85,46,60,67,57,51,52,53,36,50,57,58,39,35,56,78,32,41,76,76,34,69,78,34,68,53,97,75,17,74,37,29,29,28,28,30,24,66,86,57,51,41,36,36,41,32,28,56,110,135,47,47,65,32,50,33,39,50,31,86,68,50,32,66,62,48,50,54,51,50,35,62,58,62,56,43,76,43,75,49,78,39,34,48,54,72,46,80,85,39,88,89,58,70,75,51,78,85,41,28,78,29,30,60,37,30,39,37,34,36,90,59,57,50,41,33,35,17,26,56,56,86,91,50,80,76,70,41,78,31,63,26,57,32,41,35,36,35,23,84,45,60,67,57,52,52,52,35,50,59,59,39,37,57,79,33,41,75,75,35,70,78,33,69,53,97,74,17,74,36,29,30,28,28,30,25,64,86,57,50,40,38,35,40,32,28,56,109

Organism: NCBI:txid1224748

Secondary structure (DSSP, 8-state):
--EEEEEEEESS-HHHHHHHHHHHTT-SEEEEEEGGGSPP-TTSPPPGGGTTSEEEEEEE-SS-EEEEEEPPTTSPPPPP-SSEEEEEEES-HHHHHHHHHHHHTTSEEEEEEE--SS-SSEEEEE-TTS-EEEEEE--/--EEEEEEEESS-HHHHHHHHHHHTT-SEEEEEEGGGSPP-TTSPPPGGGTTSEEEEEEE-SS-EEEEEEPPTTSPPPPP-SSEEEEEEES-HHHHHHHHHHHHTTSEEEEEEE--SS-SSEEEEE-TTS-EEEEEE--

pLDDT: mean 93.66, std 6.22, range [74.62, 98.81]

Nearest PDB structures (foldseek):
  1u6l-assembly1_B  TM=9.248E-01  e=2.199E-13  Pseudomonas aeruginosa PAO1
  3oms-assembly1_A-2  TM=8.435E-01  e=5.230E-12  Bacillus cereus ATCC 14579
  1u7i-assembly1_B  TM=8.212E-01  e=1.744E-11  Pseudomonas aeruginosa PAO1
  4jd1-assembly1_A  TM=7.181E-01  e=7.507E-05  Bacillus anthracis str. Ames
  5f6q-assembly1_A  TM=7.292E-01  e=2.349E-04  Bacillus anthracis